Protein AF-A0A353JAI5-F1 (afdb_monomer_lite)

Radius of gyration: 24.05 Å; chains: 1; bounding box: 55×52×63 Å

Secondary structure (DSSP, 8-state):
-PPP-HHHHHHHHHHTBS-TTS-HHHHHHHHHHHHHHHTT---TT-PPSS--HHHHHHHHTTSSPPPHHHHHHHHHS-HHHHHHHHHHTTHHHHHB-GGGHHHHHHHHHHHHHT-TTS-HHHHHHHHH----HHHHHHHHHHHHHHS--S-PPPEEEEEEETTEEEEEEEE-HHHHHH---TTPPPEEEEEEEETT----BPPTT-SS--B-TTSHHHHHHHHHHTTT--HHHHHHH-EES--SSSTT-EEEEEETTEEEEEEEEEEE-TTS-EE--HHHHHHHHHHHHHHHHHH-TTPEEEEE--S-TTSTT---HHHHHHHHHHHHHHTGGG--SEEEEEEEGGGHHHHHHHHTT-

Foldseek 3Di:
DDAQAPLVLLLLLLVQWPHVPDDSLVLVLLLLQLLCVLLVQADPVRDRPRSDSVVSVCLNVLVFFPDPSSLCSLQVDDLCSSLVSCVVSCSCVHIHDPVCLVVSLVVLLCNQLVHPPDDPVVNVCLVPDDDDSSSSSSVSVSVNSVDGSHLDKDWAWPDDDVQFTEIAIAADLLCVQPDDDPPDAQAEEEQEDALVRFLDEDDDPDPDHDHHCPGSSNVNSVSCVVVVQDSVNQVVQWDWPDSPSAFLTWTWHDDDSYIYTHGHQFHQDPNRATEHELVSNLVNLVSVLQCCLVPVQQHEYEYEQGCDDRHPNPDDSLRSVCSNVVSCVVPVVSGDHYYYYYYHNVCCVVCVVVVVVD

pLDDT: mean 86.55, std 11.96, range [48.56, 97.94]

Structure (mmCIF, N/CA/C/O backbone):
data_AF-A0A353JAI5-F1
#
_entry.id   AF-A0A353JAI5-F1
#
loop_
_atom_site.group_PDB
_atom_site.id
_atom_site.type_symbol
_atom_site.label_atom_id
_atom_site.label_alt_id
_atom_site.label_comp_id
_atom_site.label_asym_id
_atom_site.label_entity_id
_atom_site.label_seq_id
_atom_site.pdbx_PDB_ins_code
_atom_site.Cartn_x
_atom_site.Cartn_y
_atom_site.Cartn_z
_atom_site.occupancy
_atom_site.B_iso_or_equiv
_atom_site.auth_seq_id
_atom_site.auth_comp_id
_atom_site.auth_asym_id
_atom_site.auth_atom_id
_atom_site.pdbx_PDB_model_num
ATOM 1 N N . MET A 1 1 ? 6.140 6.642 14.034 1.00 49.34 1 MET A N 1
ATOM 2 C CA . MET A 1 1 ? 5.162 6.221 15.068 1.00 49.34 1 MET A CA 1
ATOM 3 C C . MET A 1 1 ? 4.018 5.491 14.381 1.00 49.34 1 MET A C 1
ATOM 5 O O . MET A 1 1 ? 3.536 5.950 13.352 1.00 49.34 1 MET A O 1
ATOM 9 N N . SER A 1 2 ? 3.568 4.359 14.923 1.00 68.75 2 SER A N 1
ATOM 10 C CA . SER A 1 2 ? 2.467 3.585 14.339 1.00 68.75 2 SER A CA 1
ATOM 11 C C . SER A 1 2 ? 1.120 4.304 14.489 1.00 68.75 2 SER A C 1
ATOM 13 O O . SER A 1 2 ? 0.681 4.546 15.604 1.00 68.75 2 SER A O 1
ATOM 15 N N . LYS A 1 3 ? 0.448 4.581 13.365 1.00 87.31 3 LYS A N 1
ATOM 16 C CA . LYS A 1 3 ? -0.884 5.211 13.292 1.00 87.31 3 LYS A CA 1
ATOM 17 C C . LYS A 1 3 ? -1.984 4.362 13.951 1.00 87.31 3 LYS A C 1
ATOM 19 O O . LYS A 1 3 ? -2.023 3.139 13.750 1.00 87.31 3 LYS A O 1
ATOM 24 N N . PHE A 1 4 ? -2.914 4.989 14.662 1.00 94.62 4 PHE A N 1
ATOM 25 C CA . PHE A 1 4 ? -4.121 4.363 15.184 1.00 94.62 4 PHE A CA 1
ATOM 26 C C . PHE A 1 4 ? -5.034 3.929 14.031 1.00 94.62 4 PHE A C 1
ATOM 28 O O . PHE A 1 4 ? -5.441 4.723 13.186 1.00 94.62 4 PHE A O 1
ATOM 35 N N . CYS A 1 5 ? -5.312 2.627 13.949 1.00 94.69 5 CYS A N 1
ATOM 36 C CA . CYS A 1 5 ? -6.251 2.052 12.987 1.00 94.69 5 CYS A CA 1
ATOM 37 C C . CYS A 1 5 ? -6.651 0.632 13.371 1.00 94.69 5 CYS A C 1
ATOM 39 O O . CYS A 1 5 ? -5.950 -0.029 14.139 1.00 94.69 5 CYS A O 1
ATOM 41 N N . PHE A 1 6 ? -7.726 0.130 12.761 1.00 96.94 6 PHE A N 1
ATOM 42 C CA . PHE A 1 6 ? -8.271 -1.204 13.011 1.00 96.94 6 PHE A CA 1
ATOM 43 C C . PHE A 1 6 ? -7.219 -2.313 12.871 1.00 96.94 6 PHE A C 1
ATOM 45 O O . PHE A 1 6 ? -7.131 -3.206 13.707 1.00 96.94 6 PHE A O 1
ATOM 52 N N . ALA A 1 7 ? -6.347 -2.234 11.860 1.00 95.50 7 ALA A N 1
ATOM 53 C CA . ALA A 1 7 ? -5.285 -3.221 11.673 1.00 95.50 7 ALA A CA 1
ATOM 54 C C . ALA A 1 7 ? -4.305 -3.268 12.859 1.00 95.50 7 ALA A C 1
ATOM 56 O O . ALA A 1 7 ? -3.894 -4.349 13.282 1.00 95.50 7 ALA A O 1
ATOM 57 N N . ASN A 1 8 ? -3.924 -2.108 13.398 1.00 96.00 8 ASN A N 1
ATOM 58 C CA . ASN A 1 8 ? -3.011 -2.027 14.536 1.00 96.00 8 ASN A CA 1
ATOM 59 C C . ASN A 1 8 ? -3.724 -2.362 15.854 1.00 96.00 8 ASN A C 1
ATOM 61 O O . ASN A 1 8 ? -3.141 -3.065 16.675 1.00 96.00 8 ASN A O 1
ATOM 65 N N . TYR A 1 9 ? -5.000 -1.991 15.998 1.00 97.75 9 TYR A N 1
ATOM 66 C CA . TYR A 1 9 ? -5.871 -2.447 17.085 1.00 97.75 9 TYR A CA 1
ATOM 67 C C . TYR A 1 9 ? -5.888 -3.985 17.178 1.00 97.75 9 TYR A C 1
ATOM 69 O O . TYR A 1 9 ? -5.579 -4.546 18.228 1.00 97.75 9 TYR A O 1
ATOM 77 N N . ILE A 1 10 ? -6.122 -4.687 16.062 1.00 97.31 10 ILE A N 1
ATOM 78 C CA . ILE A 1 10 ? -6.140 -6.162 16.019 1.00 97.31 10 ILE A CA 1
ATOM 79 C C . ILE A 1 10 ? -4.776 -6.770 16.369 1.00 97.31 10 ILE A C 1
ATOM 81 O O . ILE A 1 10 ? -4.710 -7.755 17.106 1.00 97.31 10 ILE A O 1
ATOM 85 N N . LYS A 1 11 ? -3.673 -6.194 15.872 1.00 96.38 11 LYS A N 1
ATOM 86 C CA . LYS A 1 11 ? -2.319 -6.674 16.201 1.00 96.38 11 LYS A CA 1
ATOM 87 C C . LYS A 1 11 ? -2.025 -6.558 17.696 1.00 96.38 11 LYS A C 1
ATOM 89 O O . LYS A 1 11 ? -1.448 -7.481 18.265 1.00 96.38 11 LYS A O 1
ATOM 94 N N . ILE A 1 12 ? -2.442 -5.464 18.333 1.00 97.00 12 ILE A N 1
ATOM 95 C CA . ILE A 1 12 ? -2.276 -5.278 19.777 1.00 97.00 12 ILE A CA 1
ATOM 96 C C . ILE A 1 12 ? -3.138 -6.289 20.549 1.00 97.00 12 ILE A C 1
ATOM 98 O O . ILE A 1 12 ? -2.611 -6.969 21.428 1.00 97.00 12 ILE A O 1
ATOM 102 N N . ILE A 1 13 ? -4.409 -6.483 20.166 1.00 97.19 13 ILE A N 1
ATOM 103 C CA . ILE A 1 13 ? -5.279 -7.525 20.751 1.00 97.19 13 ILE A CA 1
ATOM 104 C C . ILE A 1 13 ? -4.603 -8.901 20.686 1.00 97.19 13 ILE A C 1
ATOM 106 O O . ILE A 1 13 ? -4.542 -9.608 21.689 1.00 97.19 13 ILE A O 1
ATOM 110 N N . LYS A 1 14 ? -4.034 -9.271 19.533 1.00 96.56 14 LYS A N 1
ATOM 111 C CA . LYS A 1 14 ? -3.313 -10.539 19.356 1.00 96.56 14 LYS A CA 1
ATOM 112 C C . LYS A 1 14 ? -2.071 -10.651 20.245 1.00 96.56 14 LYS A C 1
ATOM 114 O O . LYS A 1 14 ? -1.819 -11.721 20.799 1.00 96.56 14 LYS A O 1
ATOM 119 N N . ASN A 1 15 ? -1.297 -9.575 20.390 1.00 95.75 15 ASN A N 1
ATOM 120 C CA . ASN A 1 15 ? -0.052 -9.570 21.167 1.00 95.75 15 ASN A CA 1
ATOM 121 C C . ASN A 1 15 ? -0.278 -9.788 22.672 1.00 95.75 15 ASN A C 1
ATOM 123 O O . ASN A 1 15 ? 0.565 -10.415 23.322 1.00 95.75 15 ASN A O 1
ATOM 127 N N . HIS A 1 16 ? -1.420 -9.333 23.192 1.00 96.00 16 HIS A N 1
ATOM 128 C CA . HIS A 1 16 ? -1.880 -9.550 24.573 1.00 96.00 16 HIS A CA 1
ATOM 129 C C . HIS A 1 16 ? -2.932 -10.667 24.684 1.00 96.00 16 HIS A C 1
ATOM 131 O O . HIS A 1 16 ? -3.576 -10.851 25.721 1.00 96.00 16 HIS A O 1
ATOM 137 N N . GLY A 1 17 ? -3.137 -11.415 23.601 1.00 93.50 17 GLY A N 1
ATOM 138 C CA . GLY A 1 17 ? -4.147 -12.453 23.536 1.00 93.50 17 GLY A CA 1
ATOM 139 C C . GLY A 1 17 ? -3.694 -13.774 24.151 1.00 93.50 17 GLY A C 1
ATOM 140 O O . GLY A 1 17 ? -2.502 -14.031 24.328 1.00 93.50 17 GLY A O 1
ATOM 141 N N . ARG A 1 18 ? -4.656 -14.660 24.431 1.00 94.38 18 ARG A N 1
ATOM 142 C CA . ARG A 1 18 ? -4.387 -16.012 24.969 1.00 94.38 18 ARG A CA 1
ATOM 143 C C . ARG A 1 18 ? -3.496 -16.846 24.052 1.00 94.38 18 ARG A C 1
ATOM 145 O O . ARG A 1 18 ? -2.647 -17.596 24.521 1.00 94.38 18 ARG A O 1
ATOM 152 N N . ASN A 1 19 ? -3.698 -16.715 22.742 1.00 93.38 19 ASN A N 1
ATOM 153 C CA . ASN A 1 19 ? -2.935 -17.421 21.724 1.00 93.38 19 ASN A CA 1
ATOM 154 C C . ASN A 1 19 ? -2.342 -16.428 20.719 1.00 93.38 19 ASN A C 1
ATOM 156 O O . ASN A 1 19 ? -2.979 -16.071 19.732 1.00 93.38 19 ASN A O 1
ATOM 160 N N . LYS A 1 20 ? -1.076 -16.051 20.919 1.00 92.50 20 LYS A N 1
ATOM 161 C CA . LYS A 1 20 ? -0.350 -15.136 20.020 1.00 92.50 20 LYS A CA 1
ATOM 162 C C . LYS A 1 20 ? -0.109 -15.711 18.615 1.00 92.50 20 LYS A C 1
ATOM 164 O O . LYS A 1 20 ? 0.284 -14.971 17.718 1.00 92.50 20 LYS A O 1
ATOM 169 N N . LYS A 1 21 ? -0.339 -17.013 18.392 1.00 93.50 21 LYS A N 1
ATOM 170 C CA . LYS A 1 21 ? -0.197 -17.674 17.080 1.00 93.50 21 LYS A CA 1
ATOM 171 C C . LYS A 1 21 ? -1.491 -17.688 16.262 1.00 93.50 21 LYS A C 1
ATOM 173 O O . LYS A 1 21 ? -1.453 -18.090 15.103 1.00 93.50 21 LYS A O 1
ATOM 178 N N . ILE A 1 22 ? -2.620 -17.248 16.821 1.00 93.56 22 ILE A N 1
ATOM 179 C CA . ILE A 1 22 ? -3.892 -17.231 16.093 1.00 93.56 22 ILE A CA 1
ATOM 180 C C . ILE A 1 22 ? -3.818 -16.324 14.855 1.00 93.56 22 ILE A C 1
ATOM 182 O O . ILE A 1 22 ? -3.136 -15.293 14.854 1.00 93.56 22 ILE A O 1
ATOM 186 N N . ALA A 1 23 ? -4.497 -16.711 13.776 1.00 93.38 23 ALA A N 1
ATOM 187 C CA . ALA A 1 23 ? -4.565 -15.903 12.562 1.00 93.38 23 ALA A CA 1
ATOM 188 C C . ALA A 1 23 ? -5.289 -14.575 12.842 1.00 93.38 23 ALA A C 1
ATOM 190 O O . ALA A 1 23 ? -6.302 -14.559 13.543 1.00 93.38 23 ALA A O 1
ATOM 191 N N . ASN A 1 24 ? -4.790 -13.468 12.278 1.00 93.62 24 ASN A N 1
ATOM 192 C CA . ASN A 1 24 ? -5.445 -12.160 12.430 1.00 93.62 24 ASN A CA 1
ATOM 193 C C . ASN A 1 24 ? -6.846 -12.193 11.817 1.00 93.62 24 ASN A C 1
ATOM 195 O O . ASN A 1 24 ? -7.776 -11.600 12.349 1.00 93.62 24 ASN A O 1
ATOM 199 N N . GLU A 1 25 ? -6.985 -12.932 10.719 1.00 92.62 25 GLU A N 1
ATOM 200 C CA . GLU A 1 25 ? -8.220 -13.119 9.979 1.00 92.62 25 GLU A CA 1
ATOM 201 C C . GLU A 1 25 ? -9.315 -13.724 10.854 1.00 92.62 25 GLU A C 1
ATOM 203 O O . GLU A 1 25 ? -10.457 -13.286 10.779 1.00 92.62 25 GLU A O 1
ATOM 208 N N . LYS A 1 26 ? -8.948 -14.665 11.734 1.00 92.75 26 LYS A N 1
ATOM 209 C CA . LYS A 1 26 ? -9.890 -15.273 12.671 1.00 92.75 26 LYS A CA 1
ATOM 210 C C . LYS A 1 26 ? -10.333 -14.292 13.760 1.00 92.75 26 LYS A C 1
ATOM 212 O O . LYS A 1 26 ? -11.520 -14.216 14.042 1.00 92.75 26 LYS A O 1
ATOM 217 N N . ILE A 1 27 ? -9.407 -13.516 14.335 1.00 95.25 27 ILE A N 1
ATOM 218 C CA . ILE A 1 27 ? -9.764 -12.479 15.324 1.00 95.25 27 ILE A CA 1
ATOM 219 C C . ILE A 1 27 ? -10.721 -11.458 14.695 1.00 95.25 27 ILE A C 1
ATOM 221 O O . ILE A 1 27 ? -11.710 -11.086 15.314 1.00 95.25 27 ILE A O 1
ATOM 225 N N . ILE A 1 28 ? -10.423 -11.004 13.473 1.00 95.38 28 ILE A N 1
ATOM 226 C CA . ILE A 1 28 ? -11.242 -10.023 12.747 1.00 95.38 28 ILE A CA 1
ATOM 227 C C . ILE A 1 28 ? -12.636 -10.581 12.460 1.00 95.38 28 ILE A C 1
ATOM 229 O O . ILE A 1 28 ? -13.612 -9.888 12.730 1.00 95.38 28 ILE A O 1
ATOM 233 N N . GLY A 1 29 ? -12.717 -11.803 11.924 1.00 92.25 29 GLY A N 1
ATOM 234 C CA . GLY A 1 29 ? -13.986 -12.447 11.589 1.00 92.25 29 GLY A CA 1
ATOM 235 C C . GLY A 1 29 ? -14.894 -12.572 12.808 1.00 92.25 29 GLY A C 1
ATOM 236 O O . GLY A 1 29 ? -16.003 -12.043 12.786 1.00 92.25 29 GLY A O 1
ATOM 237 N N . ASP A 1 30 ? -14.392 -13.173 13.890 1.00 92.69 30 ASP A N 1
ATOM 238 C CA . ASP A 1 30 ? -15.159 -13.354 15.127 1.00 92.69 30 ASP A CA 1
ATOM 239 C C . ASP A 1 30 ? -15.549 -11.985 15.732 1.00 92.69 30 ASP A C 1
ATOM 241 O O . ASP A 1 30 ? -16.720 -11.756 16.010 1.00 92.69 30 ASP A O 1
ATOM 245 N N . LEU A 1 31 ? -14.623 -11.012 15.819 1.00 95.06 31 LEU A N 1
ATOM 246 C CA . LEU A 1 31 ? -14.925 -9.671 16.353 1.00 95.06 31 LEU A CA 1
ATOM 247 C C . LEU A 1 31 ? -16.060 -8.978 15.591 1.00 95.06 31 LEU A C 1
ATOM 249 O O . LEU A 1 31 ? -16.962 -8.393 16.190 1.00 95.06 31 LEU A O 1
ATOM 253 N N . MET A 1 32 ? -15.979 -8.979 14.260 1.00 93.00 32 MET A N 1
ATOM 254 C CA . MET A 1 32 ? -16.971 -8.307 13.428 1.00 93.00 32 MET A CA 1
ATOM 255 C C . MET A 1 32 ? -18.328 -9.008 13.507 1.00 93.00 32 MET A C 1
ATOM 257 O O . MET A 1 32 ? -19.352 -8.328 13.577 1.00 93.00 32 MET A O 1
ATOM 261 N N . THR A 1 33 ? -18.321 -10.343 13.531 1.00 89.50 33 THR A N 1
ATOM 262 C CA . THR A 1 33 ? -19.518 -11.179 13.684 1.00 89.50 33 THR A CA 1
ATOM 263 C C . THR A 1 33 ? -20.228 -10.860 14.999 1.00 89.50 33 THR A C 1
ATOM 265 O O . THR A 1 33 ? -21.396 -10.474 14.985 1.00 89.50 33 THR A O 1
ATOM 268 N N . ASP A 1 34 ? -19.499 -10.916 16.115 1.00 91.88 34 ASP A N 1
ATOM 269 C CA . ASP A 1 34 ? -20.037 -10.721 17.463 1.00 91.88 34 ASP A CA 1
ATOM 270 C C . ASP A 1 34 ? -20.646 -9.322 17.636 1.00 91.88 34 ASP A C 1
ATOM 272 O O . ASP A 1 34 ? -21.747 -9.168 18.168 1.00 91.88 34 ASP A O 1
ATOM 276 N N . VAL A 1 35 ? -19.975 -8.284 17.124 1.00 92.62 35 VAL A N 1
ATOM 277 C CA . VAL A 1 35 ? -20.497 -6.907 17.148 1.00 92.62 35 VAL A CA 1
ATOM 278 C C . VAL A 1 35 ? -21.753 -6.768 16.286 1.00 92.62 35 VAL A C 1
ATOM 280 O O . VAL A 1 35 ? -22.724 -6.141 16.718 1.00 92.62 35 VAL A O 1
ATOM 283 N N . CYS A 1 36 ? -21.764 -7.334 15.076 1.00 88.88 36 CYS A N 1
ATOM 284 C CA . CYS A 1 36 ? -22.930 -7.264 14.195 1.00 88.88 36 CYS A CA 1
ATOM 285 C C . CYS A 1 36 ? -24.138 -8.002 14.780 1.00 88.88 36 CYS A C 1
ATOM 287 O O . CYS A 1 36 ? -25.243 -7.457 14.730 1.00 88.88 36 CYS A O 1
ATOM 289 N N . TYR A 1 37 ? -23.938 -9.182 15.374 1.00 86.81 37 TYR A N 1
AT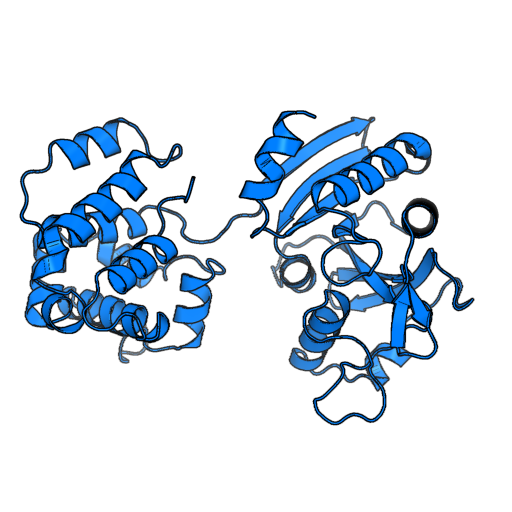OM 290 C CA . TYR A 1 37 ? -24.999 -9.930 16.048 1.00 86.81 37 TYR A CA 1
ATOM 291 C C . TYR A 1 37 ? -25.536 -9.191 17.267 1.00 86.81 37 TYR A C 1
ATOM 293 O O . TYR A 1 37 ? -26.748 -8.997 17.377 1.00 86.81 37 TYR A O 1
ATOM 301 N N . ALA A 1 38 ? -24.654 -8.680 18.126 1.00 87.44 38 ALA A N 1
ATOM 302 C CA . ALA A 1 38 ? -25.052 -7.888 19.286 1.00 87.44 38 ALA A CA 1
ATOM 303 C C . ALA A 1 38 ? -25.892 -6.661 18.914 1.00 87.44 38 ALA A C 1
ATOM 305 O O . ALA A 1 38 ? -26.852 -6.310 19.598 1.00 87.44 38 ALA A O 1
ATOM 306 N N . CYS A 1 39 ? -25.555 -6.023 17.796 1.00 86.44 39 CYS A N 1
ATOM 307 C CA . CYS A 1 39 ? -26.234 -4.825 17.325 1.00 86.44 39 CYS A CA 1
ATOM 308 C C . CYS A 1 39 ? -27.361 -5.117 16.323 1.00 86.44 39 CYS A C 1
ATOM 310 O O . CYS A 1 39 ? -27.855 -4.184 15.689 1.00 86.44 39 CYS A O 1
ATOM 312 N N . LYS A 1 40 ? -27.744 -6.391 16.133 1.00 84.00 40 LYS A N 1
ATOM 313 C CA . LYS A 1 40 ? -28.786 -6.837 15.185 1.00 84.00 40 LYS A CA 1
ATOM 314 C C . LYS A 1 40 ? -28.628 -6.239 13.785 1.00 84.00 40 LYS A C 1
ATOM 316 O O . LYS A 1 40 ? -29.602 -5.921 13.104 1.00 84.00 40 LYS A O 1
ATOM 321 N N . THR A 1 41 ? -27.387 -6.041 13.361 1.00 76.44 41 THR A N 1
ATOM 322 C CA . THR A 1 41 ? -27.105 -5.580 12.006 1.00 76.44 41 THR A CA 1
ATOM 323 C C . THR A 1 41 ? -27.351 -6.766 11.079 1.00 76.44 41 THR A C 1
ATOM 325 O O . THR A 1 41 ? -26.893 -7.864 11.383 1.00 76.44 41 THR A O 1
ATOM 328 N N . VAL A 1 42 ? -28.071 -6.565 9.967 1.00 63.75 42 VAL A N 1
ATOM 329 C CA . VAL A 1 42 ? -28.364 -7.590 8.934 1.00 63.75 42 VAL A CA 1
ATOM 330 C C . VAL A 1 42 ? -27.660 -7.218 7.634 1.00 63.75 42 VAL A C 1
ATOM 332 O O . VAL A 1 42 ? -27.639 -6.039 7.276 1.00 63.75 42 VAL A O 1
ATOM 335 N N . ASN A 1 43 ? -26.987 -8.168 6.974 1.00 58.38 43 ASN A N 1
ATOM 336 C CA . ASN A 1 43 ? -26.374 -7.903 5.671 1.00 58.38 43 ASN A CA 1
ATOM 337 C C . ASN A 1 43 ? -27.490 -7.949 4.625 1.00 58.38 43 ASN A C 1
ATOM 339 O O . ASN A 1 43 ? -28.602 -8.386 4.918 1.00 58.38 43 ASN A O 1
ATOM 343 N N . LYS A 1 44 ? -27.228 -7.483 3.402 1.00 54.12 44 LYS A N 1
ATOM 344 C CA . LYS A 1 44 ? -28.261 -7.462 2.352 1.00 54.12 44 LYS A CA 1
ATOM 345 C C . LYS A 1 44 ? -28.838 -8.852 2.012 1.00 54.12 44 LYS A C 1
ATOM 347 O O . LYS A 1 44 ? -29.872 -8.894 1.358 1.00 54.12 44 LYS A O 1
ATOM 352 N N . SER A 1 45 ? -28.191 -9.937 2.440 1.00 55.53 45 SER A N 1
ATOM 353 C CA . SER A 1 45 ? -28.513 -11.328 2.100 1.00 55.53 45 SER A CA 1
ATOM 354 C C . SER A 1 45 ? -29.026 -12.171 3.283 1.00 55.53 45 SER A C 1
ATOM 356 O O . SER A 1 45 ? -29.517 -13.267 3.058 1.00 55.53 45 SER A O 1
ATOM 358 N N . GLY A 1 46 ? -28.942 -11.687 4.528 1.00 54.97 46 GLY A N 1
ATOM 359 C CA . GLY A 1 46 ? -29.287 -12.449 5.737 1.00 54.97 46 GLY A CA 1
ATOM 360 C C . GLY A 1 46 ? -28.228 -13.450 6.233 1.00 54.97 46 GLY A C 1
ATOM 361 O O . GLY A 1 46 ? -28.493 -14.142 7.211 1.00 54.97 46 GLY A O 1
ATOM 362 N N . ASP A 1 47 ? -27.047 -13.521 5.607 1.00 54.88 47 ASP A N 1
ATOM 363 C CA . ASP A 1 47 ? -25.987 -14.492 5.947 1.00 54.88 47 ASP A CA 1
ATOM 364 C C . ASP A 1 47 ? -25.143 -14.088 7.178 1.00 54.88 47 ASP A C 1
ATOM 366 O O . ASP A 1 47 ? -25.130 -12.917 7.573 1.00 54.88 47 ASP A O 1
ATOM 370 N N . GLU A 1 48 ? -24.363 -15.034 7.730 1.00 55.25 48 GLU A N 1
ATOM 371 C CA . GLU A 1 48 ? -23.362 -14.765 8.778 1.00 55.25 48 GLU A CA 1
ATOM 372 C C . GLU A 1 48 ? -22.421 -13.618 8.368 1.00 55.25 48 GLU A C 1
ATOM 374 O O . GLU A 1 48 ? -21.878 -13.563 7.258 1.00 55.25 48 GLU A O 1
ATOM 379 N N . TYR A 1 49 ? -22.231 -12.655 9.267 1.00 62.12 49 TYR A N 1
ATOM 380 C CA . TYR A 1 49 ? -21.523 -11.424 8.945 1.00 62.12 49 TYR A CA 1
ATOM 381 C C . TYR A 1 49 ? -19.996 -11.594 8.946 1.00 62.12 49 TYR A C 1
ATOM 383 O O . TYR A 1 49 ? -19.397 -11.906 9.958 1.00 62.12 49 TYR A O 1
ATOM 391 N N . TYR A 1 50 ? -19.342 -11.265 7.826 1.00 62.62 50 TYR A N 1
ATOM 392 C CA . TYR A 1 50 ? -17.897 -10.973 7.731 1.00 62.62 50 TYR A CA 1
ATOM 393 C C . TYR A 1 50 ? -16.887 -12.093 8.060 1.00 62.62 50 TYR A C 1
ATOM 395 O O . TYR A 1 50 ? -15.750 -11.792 8.420 1.00 62.62 50 TYR A O 1
ATOM 403 N N . ASN A 1 51 ? -17.195 -13.364 7.793 1.00 63.28 51 ASN A N 1
ATOM 404 C CA . ASN A 1 51 ? -16.204 -14.451 7.893 1.00 63.28 51 ASN A CA 1
ATOM 405 C C . ASN A 1 51 ? -15.413 -14.719 6.587 1.00 63.28 51 ASN A C 1
ATOM 407 O O . ASN A 1 51 ? -14.949 -15.830 6.330 1.00 63.28 51 ASN A O 1
ATOM 411 N N . SER A 1 52 ? -15.250 -13.716 5.711 1.00 77.06 52 SER A N 1
ATOM 412 C CA . SER A 1 52 ? -14.413 -13.908 4.517 1.00 77.06 52 SER A CA 1
ATOM 413 C C . SER A 1 52 ? -12.943 -13.642 4.848 1.00 77.06 52 SER A C 1
ATOM 415 O O . SER A 1 52 ? -12.537 -12.520 5.169 1.00 77.06 52 SER A O 1
ATOM 417 N N . LYS A 1 53 ? -12.117 -14.688 4.731 1.00 83.75 53 LYS A N 1
ATOM 418 C CA . LYS A 1 53 ? -10.655 -14.603 4.885 1.00 83.75 53 LYS A CA 1
ATOM 419 C C . LYS A 1 53 ? -10.048 -13.508 3.996 1.00 83.75 53 LYS A C 1
ATOM 421 O O . LYS A 1 53 ? -9.091 -12.849 4.395 1.00 83.75 53 LYS A O 1
ATOM 426 N N . GLU A 1 54 ? -10.627 -13.284 2.814 1.00 85.25 54 GLU A N 1
ATOM 427 C CA . GLU A 1 54 ? -10.211 -12.235 1.882 1.00 85.25 54 GLU A CA 1
ATOM 428 C C . GLU A 1 54 ? -10.401 -10.826 2.463 1.00 85.25 54 GLU A C 1
ATOM 430 O O . GLU A 1 54 ? -9.441 -10.054 2.503 1.00 85.25 54 GLU A O 1
ATOM 435 N N . LEU A 1 55 ? -11.601 -10.487 2.954 1.00 87.75 55 LEU A N 1
ATOM 436 C CA . LEU A 1 55 ? -11.859 -9.175 3.554 1.00 87.75 55 LEU A CA 1
ATOM 437 C C . LEU A 1 55 ? -10.944 -8.941 4.753 1.00 87.75 55 LEU A C 1
ATOM 439 O O . LEU A 1 55 ? -10.301 -7.898 4.844 1.00 87.75 55 LEU A O 1
ATOM 443 N N . ALA A 1 56 ? -10.834 -9.925 5.646 1.00 91.06 56 ALA A N 1
ATOM 444 C CA . ALA A 1 56 ? -9.989 -9.798 6.823 1.00 91.06 56 ALA A CA 1
ATOM 445 C C . ALA A 1 56 ? -8.512 -9.569 6.444 1.00 91.06 56 ALA A C 1
ATOM 447 O O . ALA A 1 56 ? -7.842 -8.718 7.035 1.00 91.06 56 ALA A O 1
ATOM 448 N N . SER A 1 57 ? -8.033 -10.239 5.388 1.00 88.38 57 SER A N 1
ATOM 449 C CA . SER A 1 57 ? -6.703 -10.007 4.816 1.00 88.38 57 SER A CA 1
ATOM 450 C C . SER A 1 57 ? -6.548 -8.592 4.242 1.00 88.38 57 SER A C 1
ATOM 452 O O . SER A 1 57 ? -5.515 -7.943 4.436 1.00 88.38 57 SER A O 1
ATOM 454 N N . LYS A 1 58 ? -7.571 -8.056 3.567 1.00 88.69 58 LYS A N 1
ATOM 455 C CA . LYS A 1 58 ? -7.551 -6.677 3.056 1.00 88.69 58 LYS A CA 1
ATOM 456 C C . LYS A 1 58 ? -7.553 -5.644 4.182 1.00 88.69 58 LYS A C 1
ATOM 458 O O . LYS A 1 58 ? -6.795 -4.678 4.092 1.00 88.69 58 LYS A O 1
ATOM 463 N N . LEU A 1 59 ? -8.323 -5.865 5.249 1.00 93.19 59 LEU A N 1
ATOM 464 C CA . LEU A 1 59 ? -8.386 -4.986 6.420 1.00 93.19 59 LEU A CA 1
ATOM 465 C C . LEU A 1 59 ? -7.060 -4.970 7.191 1.00 93.19 59 LEU A C 1
ATOM 467 O O . LEU A 1 59 ? -6.508 -3.897 7.436 1.00 93.19 59 LEU A O 1
ATOM 471 N N . ILE A 1 60 ? -6.485 -6.137 7.509 1.00 93.12 60 ILE A N 1
ATOM 472 C CA . ILE A 1 60 ? -5.215 -6.210 8.255 1.00 93.12 60 ILE A CA 1
ATOM 473 C C . ILE A 1 60 ? -4.038 -5.617 7.463 1.00 93.12 60 ILE A C 1
ATOM 475 O O . ILE A 1 60 ? -3.108 -5.054 8.046 1.00 93.12 60 ILE A O 1
ATOM 479 N N . ASN A 1 61 ? -4.091 -5.696 6.128 1.00 87.06 61 ASN A N 1
ATOM 480 C CA . ASN A 1 61 ? -3.120 -5.077 5.225 1.00 87.06 61 ASN A CA 1
ATOM 481 C C . ASN A 1 61 ? -3.470 -3.630 4.842 1.00 87.06 61 ASN A C 1
ATOM 483 O O . ASN A 1 61 ? -2.752 -3.043 4.031 1.00 87.06 61 ASN A O 1
ATOM 487 N N . ARG A 1 62 ? -4.544 -3.058 5.405 1.00 88.62 62 ARG A N 1
ATOM 488 C CA . ARG A 1 62 ? -5.017 -1.686 5.153 1.00 88.62 62 ARG A CA 1
ATOM 489 C C . ARG A 1 62 ? -5.272 -1.380 3.667 1.00 88.62 62 ARG A C 1
ATOM 491 O O . ARG A 1 62 ? -5.117 -0.242 3.227 1.00 88.62 62 ARG A O 1
ATOM 498 N N . LYS A 1 63 ? -5.657 -2.395 2.883 1.00 83.44 63 LYS A N 1
ATOM 499 C CA . LYS A 1 63 ? -6.022 -2.274 1.457 1.00 83.44 63 LYS A CA 1
ATOM 500 C C . LYS A 1 63 ? -7.452 -1.757 1.261 1.00 83.44 63 LYS A C 1
ATOM 502 O O . LYS A 1 63 ? -7.745 -1.122 0.246 1.00 83.44 63 LYS A O 1
ATOM 507 N N . GLU A 1 64 ? -8.321 -1.997 2.237 1.00 87.44 64 GLU A N 1
ATOM 508 C CA . GLU A 1 64 ? -9.702 -1.515 2.283 1.00 87.44 64 GLU A CA 1
ATOM 509 C C . GLU A 1 64 ? -9.987 -0.842 3.632 1.00 87.44 64 GLU A C 1
ATOM 511 O O . GLU A 1 64 ? -9.278 -1.072 4.614 1.00 87.44 64 GLU A O 1
ATOM 516 N N . ASP A 1 65 ? -10.997 0.029 3.648 1.00 91.88 65 ASP A N 1
ATOM 517 C CA . ASP A 1 65 ? -11.559 0.560 4.891 1.00 91.88 65 ASP A CA 1
ATOM 518 C C . ASP A 1 65 ? -12.538 -0.468 5.481 1.00 91.88 65 ASP A C 1
ATOM 520 O O . ASP A 1 65 ? -12.926 -1.425 4.806 1.00 91.88 65 ASP A O 1
ATOM 524 N N . LEU A 1 66 ? -12.958 -0.264 6.729 1.00 92.62 66 LEU A N 1
ATOM 525 C CA . LEU A 1 66 ? -14.010 -1.067 7.338 1.00 92.62 66 LEU A CA 1
ATOM 526 C C . LEU A 1 66 ? -15.282 -1.039 6.468 1.00 92.62 66 LEU A C 1
ATOM 528 O O . LEU A 1 66 ? -15.653 0.027 5.961 1.00 92.62 66 LEU A O 1
ATOM 532 N N . PRO A 1 67 ? -15.980 -2.179 6.303 1.00 91.19 67 PRO A N 1
ATOM 533 C CA . PRO A 1 67 ? -17.228 -2.224 5.554 1.00 91.19 67 PRO A CA 1
ATOM 534 C C . PRO A 1 67 ? -18.237 -1.207 6.074 1.00 91.19 67 PRO A C 1
ATOM 536 O O . PRO A 1 67 ? -18.406 -1.055 7.284 1.00 91.19 67 PRO A O 1
ATOM 539 N N . LYS A 1 68 ? -18.952 -0.548 5.157 1.00 87.75 68 LYS A N 1
ATOM 540 C CA . LYS A 1 68 ? -19.893 0.528 5.500 1.00 87.75 68 LYS A CA 1
ATOM 541 C C . LYS A 1 68 ? -20.892 0.113 6.585 1.00 87.75 68 LYS A C 1
ATOM 543 O O . LYS A 1 68 ? -21.021 0.829 7.569 1.00 87.75 68 LYS A O 1
ATOM 548 N N . ALA A 1 69 ? -21.524 -1.054 6.440 1.00 86.44 69 ALA A N 1
ATOM 549 C CA . ALA A 1 69 ? -22.487 -1.542 7.426 1.00 86.44 69 ALA A CA 1
ATOM 550 C C . ALA A 1 69 ? -21.837 -1.766 8.801 1.00 86.44 69 ALA A C 1
ATOM 552 O O . ALA A 1 69 ? -22.423 -1.395 9.804 1.00 86.44 69 ALA A O 1
ATOM 553 N N . PHE A 1 70 ? -20.599 -2.272 8.857 1.00 91.44 70 PHE A N 1
ATOM 554 C CA . PHE A 1 70 ? -19.879 -2.425 10.124 1.00 91.44 70 PHE A CA 1
ATOM 555 C C . PHE A 1 70 ? -19.534 -1.075 10.773 1.00 91.44 70 PHE A C 1
ATOM 557 O O . PHE A 1 70 ? -19.683 -0.915 11.982 1.00 91.44 70 PHE A O 1
ATOM 564 N N . LYS A 1 71 ? -19.116 -0.074 9.983 1.00 93.06 71 LYS A N 1
ATOM 565 C CA . LYS A 1 71 ? -18.891 1.287 10.502 1.00 93.06 71 LYS A CA 1
ATOM 566 C C . LYS A 1 71 ? -20.185 1.872 11.060 1.00 93.06 71 LYS A C 1
ATOM 568 O O . LYS A 1 71 ? -20.182 2.394 12.165 1.00 93.06 71 LYS A O 1
ATOM 573 N N . GLU A 1 72 ? -21.289 1.747 10.330 1.00 90.94 72 GLU A N 1
ATOM 574 C CA . GLU A 1 72 ? -22.607 2.192 10.795 1.00 90.94 72 GLU A CA 1
ATOM 575 C C . GLU A 1 72 ? -23.021 1.470 12.083 1.00 90.94 72 GLU A C 1
ATOM 577 O O . GLU A 1 72 ? -23.495 2.125 13.007 1.00 90.94 72 GLU A O 1
ATOM 582 N N . THR A 1 73 ? -22.759 0.164 12.206 1.00 91.94 73 THR A N 1
ATOM 583 C CA . THR A 1 73 ? -22.962 -0.583 13.454 1.0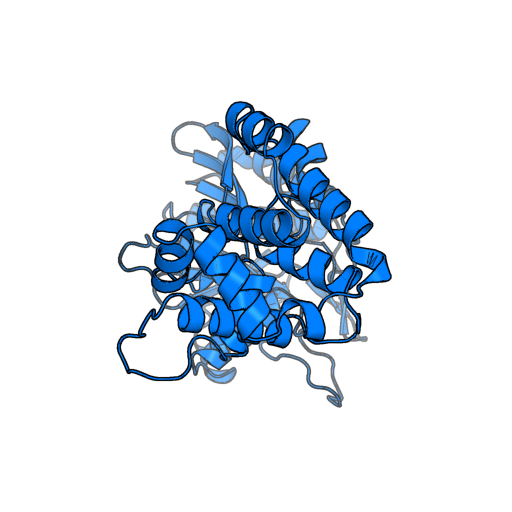0 91.94 73 THR A CA 1
ATOM 584 C C . THR A 1 73 ? -22.185 0.034 14.615 1.00 91.94 73 THR A C 1
ATOM 586 O O . THR A 1 73 ? -22.771 0.292 15.664 1.00 91.94 73 THR A O 1
ATOM 589 N N . LEU A 1 74 ? -20.890 0.308 14.434 1.00 95.25 74 LEU A N 1
ATOM 590 C CA . LEU A 1 74 ? -20.048 0.895 15.480 1.00 95.25 74 LEU A CA 1
ATOM 591 C C . LEU A 1 74 ? -20.469 2.322 15.855 1.00 95.25 74 LEU A C 1
ATOM 593 O O . LEU A 1 74 ? -20.347 2.705 17.013 1.00 95.25 74 LEU A O 1
ATOM 597 N N . LEU A 1 75 ? -20.936 3.115 14.889 1.00 94.00 75 LEU A N 1
ATOM 598 C CA . LEU A 1 75 ? -21.248 4.533 15.086 1.00 94.00 75 LEU A CA 1
ATOM 599 C C . LEU A 1 75 ? -22.665 4.777 15.617 1.00 94.00 75 LEU A C 1
ATOM 601 O O . LEU A 1 75 ? -22.879 5.749 16.337 1.00 94.00 75 LEU A O 1
ATOM 605 N N . ASN A 1 76 ? -23.620 3.907 15.283 1.00 93.94 76 ASN A N 1
ATOM 606 C CA . ASN A 1 76 ? -25.033 4.089 15.630 1.00 93.94 76 ASN A CA 1
ATOM 607 C C . ASN A 1 76 ? -25.450 3.357 16.914 1.00 93.94 76 ASN A C 1
ATOM 609 O O . ASN A 1 76 ? -26.600 3.472 17.332 1.00 93.94 76 ASN A O 1
ATOM 613 N N . ASN A 1 77 ? -24.545 2.602 17.542 1.00 94.69 77 ASN A N 1
ATOM 614 C CA . ASN A 1 77 ? -24.816 1.876 18.780 1.00 94.69 77 ASN A CA 1
ATOM 615 C C . ASN A 1 77 ? -24.057 2.474 19.963 1.00 94.69 77 ASN A C 1
ATOM 617 O O . ASN A 1 77 ? -22.987 3.063 19.824 1.00 94.69 77 ASN A O 1
ATOM 621 N N . SER A 1 78 ? -24.621 2.305 21.159 1.00 95.00 78 SER A N 1
ATOM 622 C CA . SER A 1 78 ? -23.970 2.764 22.382 1.00 95.00 78 SER A CA 1
ATOM 623 C C . SER A 1 78 ? -22.759 1.893 22.728 1.00 95.00 78 SER A C 1
ATOM 625 O O . SER A 1 78 ? -22.743 0.693 22.443 1.00 95.00 78 SER A O 1
ATOM 627 N N . LEU A 1 79 ? -21.789 2.475 23.441 1.00 95.12 79 LEU A N 1
ATOM 628 C CA . LEU A 1 79 ? -20.646 1.739 23.988 1.00 95.12 79 LEU A CA 1
ATOM 629 C C . LEU A 1 79 ? -21.086 0.510 24.796 1.00 95.12 79 LEU A C 1
ATOM 631 O O . LEU A 1 79 ? -20.516 -0.569 24.651 1.00 95.12 79 LEU A O 1
ATOM 635 N N . LYS A 1 80 ? -22.136 0.661 25.613 1.00 94.75 80 LYS A N 1
ATOM 636 C CA . LYS A 1 80 ? -22.687 -0.432 26.421 1.00 94.75 80 LYS A CA 1
ATOM 637 C C . LYS A 1 80 ? -23.230 -1.563 25.553 1.00 94.75 80 LYS A C 1
ATOM 639 O O . LYS A 1 80 ? -22.990 -2.719 25.872 1.00 94.75 80 LYS A O 1
ATOM 644 N N . THR A 1 81 ? -23.922 -1.243 24.460 1.00 94.50 81 THR A N 1
ATOM 645 C CA . THR A 1 81 ? -24.462 -2.243 23.526 1.00 94.50 81 THR A CA 1
ATOM 646 C C . THR A 1 81 ? -23.340 -3.082 22.920 1.00 94.50 81 THR A C 1
ATOM 648 O O . THR A 1 81 ? -23.390 -4.306 22.979 1.00 94.50 81 THR A O 1
ATOM 651 N N . ILE A 1 82 ? -22.300 -2.425 22.400 1.00 96.25 82 ILE A N 1
ATOM 652 C CA . ILE A 1 82 ? -21.156 -3.102 21.774 1.00 96.25 82 ILE A CA 1
ATOM 653 C C . ILE A 1 82 ? -20.397 -3.946 22.805 1.00 96.25 82 ILE A C 1
ATOM 655 O O . ILE A 1 82 ? -20.133 -5.122 22.566 1.00 96.25 82 ILE A O 1
ATOM 659 N N . ASN A 1 83 ? -20.101 -3.373 23.974 1.00 96.94 83 ASN A N 1
ATOM 660 C CA . ASN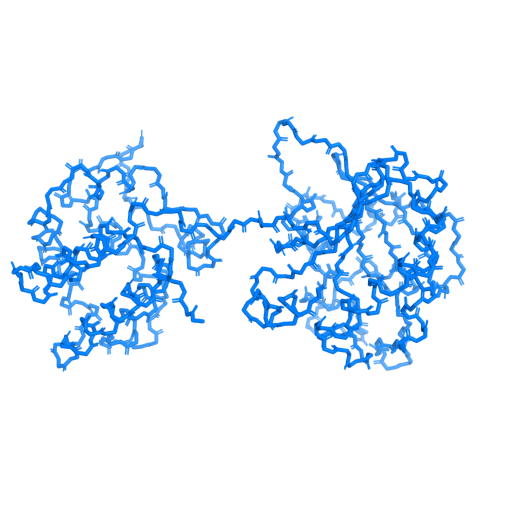 A 1 83 ? -19.373 -4.062 25.035 1.00 96.94 83 ASN A CA 1
ATOM 661 C C . ASN A 1 83 ? -20.130 -5.288 25.565 1.00 96.94 83 ASN A C 1
ATOM 663 O O . ASN A 1 83 ? -19.544 -6.359 25.703 1.00 96.94 83 ASN A O 1
ATOM 667 N N . ASN A 1 84 ? -21.431 -5.149 25.831 1.00 94.50 84 ASN A N 1
ATOM 668 C CA . ASN A 1 84 ? -22.256 -6.261 26.301 1.00 94.50 84 ASN A CA 1
ATOM 669 C C . ASN A 1 84 ? -22.342 -7.366 25.252 1.00 94.50 84 ASN A C 1
ATOM 671 O O . ASN A 1 84 ? -22.243 -8.532 25.610 1.00 94.50 84 ASN A O 1
ATOM 675 N N . GLY A 1 85 ? -22.425 -6.998 23.973 1.00 92.81 85 GLY A N 1
ATOM 676 C CA . GLY A 1 85 ? -22.326 -7.936 22.864 1.00 92.81 85 GLY A CA 1
ATOM 677 C C . GLY A 1 85 ? -21.054 -8.772 22.896 1.00 92.81 85 GLY A C 1
ATOM 678 O O . GLY A 1 85 ? -21.101 -9.996 22.911 1.00 92.81 85 GLY A O 1
ATOM 679 N N . LEU A 1 86 ? -19.900 -8.114 22.976 1.00 95.75 86 LEU A N 1
ATOM 680 C CA . LEU A 1 86 ? -18.604 -8.798 23.029 1.00 95.75 86 LEU A CA 1
ATOM 681 C C . LEU A 1 86 ? -18.434 -9.682 24.277 1.00 95.75 86 LEU A C 1
ATOM 683 O O . LEU A 1 86 ? -17.672 -10.651 24.247 1.00 95.75 86 LEU A O 1
ATOM 687 N N . ILE A 1 87 ? -19.133 -9.369 25.371 1.00 94.31 87 ILE A N 1
ATOM 688 C CA . ILE A 1 87 ? -19.210 -10.229 26.558 1.00 94.31 87 ILE A CA 1
ATOM 689 C C . ILE A 1 87 ? -20.127 -11.431 26.296 1.00 94.31 87 ILE A C 1
ATOM 691 O O . ILE A 1 87 ? -19.712 -12.564 26.539 1.00 94.31 87 ILE A O 1
ATOM 695 N N . GLU A 1 88 ? -21.341 -11.195 25.795 1.00 92.50 88 GLU A N 1
ATOM 696 C CA . GLU A 1 88 ? -22.368 -12.208 25.515 1.00 92.50 88 GLU A CA 1
ATOM 697 C C . GLU A 1 88 ? -21.858 -13.271 24.534 1.00 92.50 88 GLU A C 1
ATOM 699 O O . GLU A 1 88 ? -21.955 -14.469 24.803 1.00 92.50 88 GLU A O 1
ATOM 704 N N . TYR A 1 89 ? -21.199 -12.835 23.461 1.00 90.38 89 TYR A N 1
ATOM 705 C CA . TYR A 1 89 ? -20.588 -13.709 22.458 1.00 90.38 89 TYR A CA 1
ATOM 706 C C . TYR A 1 89 ? -19.177 -14.193 22.842 1.00 90.38 89 TYR A C 1
ATOM 708 O O . TYR A 1 89 ? -18.486 -14.820 22.049 1.00 90.38 89 TYR A O 1
ATOM 716 N N . ASN A 1 90 ? -18.748 -13.985 24.093 1.00 92.88 90 ASN A N 1
ATOM 717 C CA . ASN A 1 90 ? -17.489 -14.486 24.660 1.00 92.88 90 ASN A CA 1
ATOM 718 C C . ASN A 1 90 ? -16.195 -14.029 23.955 1.00 92.88 90 ASN A C 1
ATOM 720 O O . ASN A 1 90 ? -15.130 -14.587 24.248 1.00 92.88 90 ASN A O 1
ATOM 724 N N . PHE A 1 91 ? -16.229 -12.985 23.121 1.00 95.75 91 PHE A N 1
ATOM 725 C CA . PHE A 1 91 ? -15.054 -12.476 22.408 1.00 95.75 91 PHE A CA 1
ATOM 726 C C . PHE A 1 91 ? -13.868 -12.239 23.352 1.00 95.75 91 PHE A C 1
ATOM 728 O O . PHE A 1 91 ? -12.770 -12.770 23.161 1.00 95.75 91 PHE A O 1
ATOM 735 N N . TYR A 1 92 ? -14.090 -11.487 24.435 1.00 95.38 92 TYR A N 1
ATOM 736 C CA . TYR A 1 92 ? -13.029 -11.170 25.392 1.00 95.38 92 TYR A CA 1
ATOM 737 C C . TYR A 1 92 ? -12.454 -12.414 26.059 1.00 95.38 92 TYR A C 1
ATOM 739 O O . TYR A 1 92 ? -11.238 -12.547 26.192 1.00 95.38 92 TYR A O 1
ATOM 747 N N . LYS A 1 93 ? -13.322 -13.353 26.442 1.00 93.94 93 LYS A N 1
ATOM 748 C CA . LYS A 1 93 ? -12.915 -14.601 27.086 1.00 93.94 93 LYS A CA 1
ATOM 749 C C . LYS A 1 93 ? -12.099 -15.477 26.137 1.00 93.94 93 LYS A C 1
ATOM 751 O O . LYS A 1 93 ? -11.160 -16.126 26.591 1.00 93.94 93 LYS A O 1
ATOM 756 N N . GLN A 1 94 ? -12.437 -15.489 24.852 1.00 95.56 94 GLN A N 1
ATOM 757 C CA . GLN A 1 94 ? -11.755 -16.280 23.833 1.00 95.56 94 GLN A CA 1
ATOM 758 C C . GLN A 1 94 ? -10.396 -15.687 23.452 1.00 95.56 94 GLN A C 1
ATOM 760 O O . GLN A 1 94 ? -9.413 -16.422 23.339 1.00 95.56 94 GLN A O 1
ATOM 765 N N . TYR A 1 95 ? -10.324 -14.368 23.274 1.00 96.38 95 TYR A N 1
ATOM 766 C CA . TYR A 1 95 ? -9.169 -13.736 22.649 1.00 96.38 95 TYR A CA 1
ATOM 767 C C . TYR A 1 95 ? -8.207 -13.073 23.622 1.00 96.38 95 TYR A C 1
ATOM 769 O O . TYR A 1 95 ? -7.005 -13.101 23.369 1.00 96.38 95 TYR A O 1
ATOM 777 N N . ILE A 1 96 ? -8.680 -12.533 24.744 1.00 96.00 96 ILE A N 1
ATOM 778 C CA . ILE A 1 96 ? -7.856 -11.728 25.650 1.00 96.00 96 ILE A CA 1
ATOM 779 C C . ILE A 1 96 ? -7.351 -12.584 26.813 1.00 96.00 96 ILE A C 1
ATOM 781 O O . ILE A 1 96 ? -8.103 -13.352 27.423 1.00 96.00 96 ILE A O 1
ATOM 785 N N . ASN A 1 97 ? -6.056 -12.463 27.121 1.00 95.31 97 ASN A N 1
ATOM 786 C CA . ASN A 1 97 ? -5.493 -13.039 28.336 1.00 95.31 97 ASN A CA 1
ATOM 787 C C . ASN A 1 97 ? -5.907 -12.171 29.542 1.00 95.31 97 ASN A C 1
ATOM 789 O O . ASN A 1 97 ? -5.540 -10.996 29.575 1.00 95.31 97 ASN A O 1
ATOM 793 N N . PRO A 1 98 ? -6.632 -12.713 30.543 1.00 94.75 98 PRO A N 1
ATOM 794 C CA . PRO A 1 98 ? -7.076 -11.942 31.705 1.00 94.75 98 PRO A CA 1
ATOM 795 C C . PRO A 1 98 ? -5.942 -11.225 32.451 1.00 94.75 98 PRO A C 1
ATOM 797 O O . PRO A 1 98 ? -6.135 -10.111 32.928 1.00 94.75 98 PRO A O 1
ATOM 800 N N . ASN A 1 99 ? -4.747 -11.823 32.483 1.00 96.56 99 ASN A N 1
ATOM 801 C CA . ASN A 1 99 ? -3.580 -11.258 33.168 1.00 96.56 99 ASN A CA 1
ATOM 802 C C . ASN A 1 99 ? -2.933 -10.092 32.398 1.00 96.56 99 ASN A C 1
ATOM 804 O O . ASN A 1 99 ? -2.126 -9.358 32.951 1.00 96.56 99 ASN A O 1
ATOM 808 N N . GLU A 1 100 ? -3.290 -9.910 31.126 1.00 97.00 100 GLU A N 1
ATOM 809 C CA . GLU A 1 100 ? -2.721 -8.892 30.237 1.00 97.00 100 GLU A CA 1
ATOM 810 C C . GLU A 1 100 ? -3.678 -7.716 29.999 1.00 97.00 100 GLU A C 1
ATOM 812 O O . GLU A 1 100 ? -3.322 -6.782 29.287 1.00 97.00 100 GLU A O 1
ATOM 817 N N . ILE A 1 101 ? -4.888 -7.728 30.578 1.00 96.75 101 ILE A N 1
ATOM 818 C CA . ILE A 1 101 ? -5.932 -6.725 30.293 1.00 96.75 101 ILE A CA 1
ATOM 819 C C . ILE A 1 101 ? -5.430 -5.295 30.536 1.00 96.75 101 ILE A C 1
ATOM 821 O O . ILE A 1 101 ? -5.661 -4.417 29.707 1.00 96.75 101 ILE A O 1
ATOM 825 N N . SER A 1 102 ? -4.721 -5.060 31.644 1.00 96.06 102 SER A N 1
ATOM 826 C CA . SER A 1 102 ? -4.176 -3.733 31.963 1.00 96.06 102 SER A CA 1
ATOM 827 C C . SER A 1 102 ? -3.161 -3.274 30.907 1.00 96.06 102 SER A C 1
ATOM 829 O O . SER A 1 102 ? -3.283 -2.181 30.359 1.00 96.06 102 SER A O 1
ATOM 831 N N . HIS A 1 103 ? -2.219 -4.147 30.533 1.00 97.38 103 HIS A N 1
ATOM 832 C CA . HIS A 1 103 ? -1.201 -3.858 29.518 1.00 97.38 103 HIS A CA 1
ATOM 833 C C . HIS A 1 103 ? -1.789 -3.667 28.117 1.00 97.38 103 HIS A C 1
ATOM 835 O O . HIS A 1 103 ? -1.337 -2.795 27.372 1.00 97.38 103 HIS A O 1
ATOM 841 N N . LEU A 1 104 ? -2.819 -4.442 27.772 1.00 97.50 104 LEU A N 1
ATOM 842 C CA . LEU A 1 104 ? -3.577 -4.291 26.537 1.00 97.50 104 LEU A CA 1
ATOM 843 C C . LEU A 1 104 ? -4.229 -2.908 26.461 1.00 97.50 104 LEU A C 1
ATOM 845 O O . LEU A 1 104 ? -4.074 -2.212 25.458 1.00 97.50 104 LEU A O 1
ATOM 849 N N . VAL A 1 105 ? -4.941 -2.501 27.517 1.00 97.50 105 VAL A N 1
ATOM 850 C CA . VAL A 1 105 ? -5.588 -1.185 27.573 1.00 97.50 105 VAL A CA 1
ATOM 851 C C . VAL A 1 105 ? -4.552 -0.075 27.441 1.00 97.50 105 VAL A C 1
ATOM 853 O O . VAL A 1 105 ? -4.749 0.823 26.627 1.00 97.50 105 VAL A O 1
ATOM 856 N N . THR A 1 106 ? -3.437 -0.151 28.171 1.00 96.94 106 THR A N 1
ATOM 857 C CA . THR A 1 106 ? -2.347 0.829 28.057 1.00 96.94 106 THR A CA 1
ATOM 858 C C . THR A 1 106 ? -1.817 0.904 26.627 1.00 96.94 106 THR A C 1
ATOM 860 O O . THR A 1 106 ? -1.805 1.981 26.046 1.00 96.94 106 THR A O 1
ATOM 863 N N . SER A 1 107 ? -1.507 -0.234 26.003 1.00 97.25 107 SER A N 1
ATOM 864 C CA . SER A 1 107 ? -0.967 -0.270 24.637 1.00 97.25 107 SER A CA 1
ATOM 865 C C . SER A 1 107 ? -1.935 0.303 23.595 1.00 97.25 107 SER A C 1
ATOM 867 O O . SER A 1 107 ? -1.518 0.998 22.670 1.00 97.25 107 SER A O 1
ATOM 869 N N . LEU A 1 108 ? -3.239 0.033 23.733 1.00 97.44 108 LEU A N 1
ATOM 870 C CA . LEU A 1 108 ? -4.258 0.601 22.847 1.00 97.44 108 LEU A CA 1
ATOM 871 C C . LEU A 1 108 ? -4.442 2.110 23.075 1.00 97.44 108 LEU A C 1
ATOM 873 O O . LEU A 1 108 ? -4.590 2.851 22.102 1.00 97.44 108 LEU A O 1
ATOM 877 N N . LYS A 1 109 ? -4.417 2.574 24.332 1.00 96.31 109 LYS A N 1
ATOM 878 C CA . LYS A 1 109 ? -4.488 4.006 24.662 1.00 96.31 109 LYS A CA 1
ATOM 879 C C . LYS A 1 109 ? -3.268 4.752 24.135 1.00 96.31 109 LYS A C 1
ATOM 881 O O . LYS A 1 109 ? -3.440 5.786 23.502 1.00 96.31 109 LYS A O 1
ATOM 886 N N . ASP A 1 110 ? -2.071 4.209 24.328 1.00 95.00 110 ASP A N 1
ATOM 887 C CA . ASP A 1 110 ? -0.829 4.804 23.837 1.00 95.00 110 ASP A CA 1
ATOM 888 C C . ASP A 1 110 ? -0.829 4.893 22.310 1.00 95.00 110 ASP A C 1
ATOM 890 O O . ASP A 1 110 ? -0.441 5.921 21.759 1.00 95.00 110 ASP A O 1
ATOM 894 N N . LEU A 1 111 ? -1.325 3.861 21.614 1.00 95.44 111 LEU A N 1
ATOM 895 C CA . LEU A 1 111 ? -1.499 3.909 20.160 1.00 95.44 111 LEU A CA 1
ATOM 896 C C . LEU A 1 111 ? -2.420 5.067 19.736 1.00 95.44 111 LEU A C 1
ATOM 898 O O . LEU A 1 111 ? -2.135 5.735 18.748 1.00 95.44 111 LEU A O 1
ATOM 902 N N . TYR A 1 112 ? -3.516 5.297 20.463 1.00 95.75 112 TYR A N 1
ATOM 903 C CA . TYR A 1 112 ? -4.490 6.347 20.153 1.00 95.75 112 TYR A CA 1
ATOM 904 C C . TYR A 1 112 ? -3.980 7.757 20.484 1.00 95.75 112 TYR A C 1
ATOM 906 O O . TYR A 1 112 ? -4.101 8.677 19.679 1.00 95.75 112 TYR A O 1
ATOM 914 N N . VAL A 1 113 ? -3.400 7.944 21.672 1.00 93.94 113 VAL A N 1
ATOM 915 C CA . VAL A 1 113 ? -2.952 9.254 22.173 1.00 93.94 113 VAL A CA 1
ATOM 916 C C . VAL A 1 113 ? -1.732 9.763 21.404 1.00 93.94 113 VAL A C 1
ATOM 918 O O . VAL A 1 113 ? -1.642 10.962 21.124 1.00 93.94 113 VAL A O 1
ATOM 921 N N . ASN A 1 114 ? -0.826 8.865 21.009 1.00 90.56 114 ASN A N 1
ATOM 922 C CA . ASN A 1 114 ? 0.381 9.230 20.267 1.00 90.56 114 ASN A CA 1
ATOM 923 C C . ASN A 1 114 ? 0.143 9.440 18.763 1.00 90.56 114 ASN A C 1
ATOM 925 O O . ASN A 1 114 ? 1.060 9.859 18.060 1.00 90.56 114 ASN A O 1
ATOM 929 N N . ASP A 1 115 ? -1.061 9.178 18.248 1.00 89.25 115 ASP A N 1
ATOM 930 C CA . ASP A 1 115 ? -1.389 9.467 16.853 1.00 89.25 115 ASP A CA 1
ATOM 931 C C . ASP A 1 115 ? -1.587 10.979 16.651 1.00 89.25 115 ASP A C 1
ATOM 933 O O . ASP A 1 115 ? -2.459 11.600 17.266 1.00 89.25 115 ASP A O 1
ATOM 937 N N . SER A 1 116 ? -0.763 11.590 15.798 1.00 84.19 116 SER A N 1
ATOM 938 C CA . SER A 1 116 ? -0.799 13.027 15.509 1.00 84.19 116 SER A CA 1
ATOM 939 C C . SER A 1 116 ? -2.034 13.467 14.719 1.00 84.19 116 SER A C 1
ATOM 941 O O . SER A 1 116 ? -2.374 14.646 14.759 1.00 84.19 116 SER A O 1
ATOM 943 N N . GLU A 1 117 ? -2.726 12.554 14.032 1.00 85.19 117 GLU A N 1
ATOM 944 C CA . GLU A 1 117 ? -3.938 12.868 13.267 1.00 85.19 117 GLU A CA 1
ATOM 945 C C . GLU A 1 117 ? -5.209 12.879 14.128 1.00 85.19 117 GLU A C 1
ATOM 947 O O . GLU A 1 117 ? -6.250 13.382 13.702 1.00 85.19 117 GLU A O 1
ATOM 952 N N . ILE A 1 118 ? -5.146 12.332 15.344 1.00 88.69 118 ILE A N 1
ATOM 953 C CA . ILE A 1 118 ? -6.263 12.368 16.286 1.00 88.69 118 ILE A CA 1
ATOM 954 C C . ILE A 1 118 ? -6.295 13.736 16.977 1.00 88.69 118 ILE A C 1
ATOM 956 O O . ILE A 1 118 ? -5.301 14.186 17.551 1.00 88.69 118 ILE A O 1
ATOM 960 N N . ALA A 1 119 ? -7.457 14.389 16.955 1.00 88.31 119 ALA A N 1
ATOM 961 C CA . ALA A 1 119 ? -7.649 15.698 17.571 1.00 88.31 119 ALA A CA 1
ATOM 962 C C . ALA A 1 119 ? -7.449 15.658 19.099 1.00 88.31 119 ALA A C 1
ATOM 964 O O . ALA A 1 119 ? -7.838 14.696 19.767 1.00 88.31 119 ALA A O 1
ATOM 965 N N . ASN A 1 120 ? -6.866 16.722 19.661 1.00 90.81 120 ASN A N 1
ATOM 966 C CA . ASN A 1 120 ? -6.550 16.797 21.093 1.00 90.81 120 ASN A CA 1
ATOM 967 C C . ASN A 1 120 ? -7.794 16.658 21.980 1.00 90.81 120 ASN A C 1
ATOM 969 O O . ASN A 1 120 ? -7.748 15.943 22.974 1.00 90.81 120 ASN A O 1
ATOM 973 N N . ASP A 1 121 ? -8.933 17.227 21.582 1.00 91.38 121 ASP A N 1
ATOM 974 C CA . ASP A 1 121 ? -10.178 17.102 22.342 1.00 91.38 121 ASP A CA 1
ATOM 975 C C . ASP A 1 121 ? -10.681 15.646 22.399 1.00 91.38 121 ASP A C 1
ATOM 977 O O . ASP A 1 121 ? -11.232 15.209 23.408 1.00 91.38 121 ASP A O 1
ATOM 981 N N . ALA A 1 122 ? -10.460 14.859 21.342 1.00 91.44 122 ALA A N 1
ATOM 982 C CA . ALA A 1 122 ? -10.776 13.435 21.332 1.00 91.44 122 ALA A CA 1
ATOM 983 C C . ALA A 1 122 ? -9.842 12.634 22.257 1.00 91.44 122 ALA A C 1
ATOM 985 O O . ALA A 1 122 ? -10.292 11.682 22.903 1.00 91.44 122 ALA A O 1
ATOM 986 N N . LYS A 1 123 ? -8.565 13.026 22.360 1.00 93.62 123 LYS A N 1
ATOM 987 C CA . LYS A 1 123 ? -7.602 12.450 23.318 1.00 93.62 123 LYS A CA 1
ATOM 988 C C . LYS A 1 123 ? -7.995 12.784 24.755 1.00 93.62 123 LYS A C 1
ATOM 990 O O . LYS A 1 123 ? -8.040 11.887 25.595 1.00 93.62 123 LYS A O 1
ATOM 995 N N . ASP A 1 124 ? -8.385 14.029 25.012 1.00 91.56 124 ASP A N 1
ATOM 996 C CA . ASP A 1 124 ? -8.849 14.477 26.326 1.00 91.56 124 ASP A CA 1
ATOM 997 C C . ASP A 1 124 ? -10.114 13.727 26.761 1.00 91.56 124 ASP A C 1
ATOM 999 O O . ASP A 1 124 ? -10.230 13.308 27.916 1.00 91.56 124 ASP A O 1
ATOM 1003 N N . ARG A 1 125 ? -11.054 13.479 25.837 1.00 92.56 125 ARG A N 1
ATOM 1004 C CA . ARG A 1 125 ? -12.245 12.655 26.110 1.00 92.56 125 ARG A CA 1
ATOM 1005 C C . ARG A 1 125 ? -11.877 11.229 26.515 1.00 92.56 125 ARG A C 1
ATOM 1007 O O . ARG A 1 125 ? -12.441 10.732 27.485 1.00 92.56 125 ARG A O 1
ATOM 1014 N N . LEU A 1 126 ? -10.932 10.587 25.821 1.00 93.88 126 LEU A N 1
ATOM 1015 C CA . LEU A 1 126 ? -10.451 9.246 26.176 1.00 93.88 126 LEU A CA 1
ATOM 1016 C C . LEU A 1 126 ? -9.811 9.231 27.575 1.00 93.88 126 LEU A C 1
ATOM 1018 O O . LEU A 1 126 ? -10.081 8.329 28.366 1.00 93.88 126 LEU A O 1
ATOM 1022 N N . CYS A 1 127 ? -8.972 10.223 27.890 1.00 89.06 127 CYS A N 1
ATOM 1023 C CA . CYS A 1 127 ? -8.301 10.331 29.188 1.00 89.06 127 CYS A CA 1
ATOM 1024 C C . CYS A 1 127 ? -9.284 10.517 30.350 1.00 89.06 127 CYS A C 1
ATOM 1026 O O . CYS A 1 127 ? -9.063 9.966 31.427 1.00 89.06 127 CYS A O 1
ATOM 1028 N N . ASN A 1 128 ? -10.381 11.240 30.117 1.00 90.94 128 ASN A N 1
ATOM 1029 C CA . ASN A 1 128 ? -11.411 11.518 31.119 1.00 90.94 128 ASN A CA 1
ATOM 1030 C C . ASN A 1 128 ? -12.535 10.466 31.171 1.00 90.94 128 ASN A C 1
ATOM 1032 O O . ASN A 1 128 ? -13.428 10.558 32.019 1.00 90.94 128 ASN A O 1
ATOM 1036 N N . LEU A 1 129 ? -12.520 9.469 30.280 1.00 92.19 129 LEU A N 1
ATOM 1037 C CA . LEU A 1 129 ? -13.562 8.452 30.202 1.00 92.19 129 LEU A CA 1
ATOM 1038 C C . LEU A 1 129 ? -13.513 7.527 31.428 1.00 92.19 129 LEU A C 1
ATOM 1040 O O . LEU A 1 129 ? -12.575 6.752 31.616 1.00 92.19 129 LEU A O 1
ATOM 1044 N N . LYS A 1 130 ? -14.563 7.575 32.255 1.00 93.25 130 LYS A N 1
ATOM 1045 C CA . LYS A 1 130 ? -14.760 6.639 33.370 1.00 93.25 130 LYS A CA 1
ATOM 1046 C C . LYS A 1 130 ? -15.430 5.373 32.854 1.00 93.25 130 LYS A C 1
ATOM 1048 O O . LYS A 1 130 ? -16.635 5.368 32.617 1.00 93.25 130 LYS A O 1
ATOM 1053 N N . CYS A 1 131 ? -14.651 4.314 32.679 1.00 94.00 131 CYS A N 1
ATOM 1054 C CA . CYS A 1 131 ? -15.149 3.036 32.184 1.00 94.00 131 CYS A CA 1
ATOM 1055 C C . CYS A 1 131 ? -14.272 1.867 32.652 1.00 94.00 131 CYS A C 1
ATO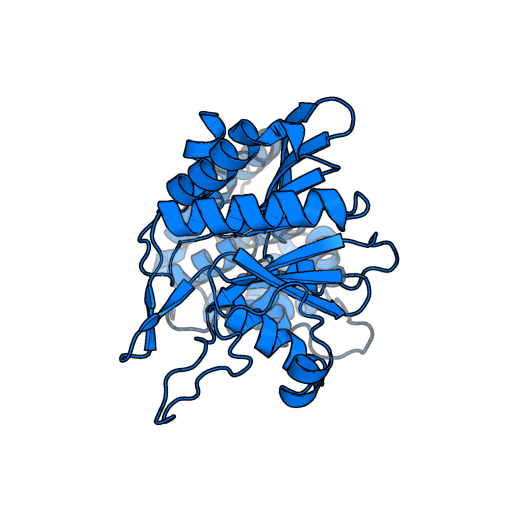M 1057 O O . CYS A 1 131 ? -13.138 2.059 33.097 1.00 94.00 131 CYS A O 1
ATOM 1059 N N . THR A 1 132 ? -14.804 0.655 32.548 1.00 96.19 132 THR A N 1
ATOM 1060 C CA . THR A 1 132 ? -14.066 -0.593 32.773 1.00 96.19 132 THR A CA 1
ATOM 1061 C C . THR A 1 132 ? -13.037 -0.846 31.666 1.00 96.19 132 THR A C 1
ATOM 1063 O O . THR A 1 132 ? -13.086 -0.248 30.591 1.00 96.19 132 THR A O 1
ATOM 1066 N N . SER A 1 133 ? -12.110 -1.782 31.883 1.00 96.00 133 SER A N 1
ATOM 1067 C CA . SER A 1 133 ? -11.123 -2.153 30.860 1.00 96.00 133 SER A CA 1
ATOM 1068 C C . SER A 1 133 ? -11.762 -2.677 29.568 1.00 96.00 133 SER A C 1
ATOM 1070 O O . SER A 1 133 ? -11.285 -2.352 28.485 1.00 96.00 133 SER A O 1
ATOM 1072 N N . PHE A 1 134 ? -12.849 -3.450 29.659 1.00 96.62 134 PHE A N 1
ATOM 1073 C CA . PHE A 1 134 ? -13.558 -3.953 28.476 1.00 96.62 134 PHE A CA 1
ATOM 1074 C C . PHE A 1 134 ? -14.301 -2.845 27.731 1.00 96.62 134 PHE A C 1
ATOM 1076 O O . PHE A 1 134 ? -14.201 -2.758 26.507 1.00 96.62 134 PHE A O 1
ATOM 1083 N N . GLU A 1 135 ? -14.936 -1.926 28.459 1.00 96.94 135 GLU A N 1
ATOM 1084 C CA . GLU A 1 135 ? -15.529 -0.737 27.850 1.00 96.94 135 GLU A CA 1
ATOM 1085 C C . GLU A 1 135 ? -14.462 0.133 27.173 1.00 96.94 135 GLU A C 1
ATOM 1087 O O . GLU A 1 135 ? -14.694 0.615 26.072 1.00 96.94 135 GLU A O 1
ATOM 1092 N N . MET A 1 136 ? -13.263 0.272 27.746 1.00 97.69 136 MET A N 1
ATOM 1093 C CA . MET A 1 136 ? -12.165 0.995 27.094 1.00 97.69 136 MET A CA 1
ATOM 1094 C C . MET A 1 136 ? -11.730 0.323 25.778 1.00 97.69 136 MET A C 1
ATOM 1096 O O . MET A 1 136 ? -11.518 0.999 24.771 1.00 97.69 136 MET A O 1
ATOM 1100 N N . ILE A 1 137 ? -11.639 -1.011 25.757 1.00 97.81 137 ILE A N 1
ATOM 1101 C CA . ILE A 1 137 ? -11.329 -1.783 24.542 1.00 97.81 137 ILE A CA 1
ATOM 1102 C C . ILE A 1 137 ? -12.428 -1.585 23.483 1.00 97.81 137 ILE A C 1
ATOM 1104 O O . ILE A 1 137 ? -12.119 -1.291 22.328 1.00 97.81 137 ILE A O 1
ATOM 1108 N N . SER A 1 138 ? -13.703 -1.682 23.878 1.00 97.69 138 SER A N 1
ATOM 1109 C CA . SER A 1 138 ? -14.853 -1.409 23.001 1.00 97.69 138 SER A CA 1
ATOM 1110 C C . SER A 1 138 ? -14.862 0.023 22.470 1.00 97.69 138 SER A C 1
ATOM 1112 O O . SER A 1 138 ? -15.128 0.240 21.291 1.00 97.69 138 SER A O 1
ATOM 1114 N N . TYR A 1 139 ? -14.543 1.005 23.312 1.00 97.50 139 TYR A N 1
ATOM 1115 C CA . TYR A 1 139 ? -14.493 2.408 22.919 1.00 97.50 139 TYR A CA 1
ATOM 1116 C C . TYR A 1 139 ? -13.446 2.627 21.824 1.00 97.50 139 TYR A C 1
ATOM 1118 O O . TYR A 1 139 ? -13.749 3.202 20.783 1.00 97.50 139 TYR A O 1
ATOM 1126 N N . LEU A 1 140 ? -12.235 2.091 21.995 1.00 97.94 140 LEU A N 1
ATOM 1127 C CA . LEU A 1 140 ? -11.177 2.204 20.986 1.00 97.94 140 LEU A CA 1
ATOM 1128 C C . LEU A 1 140 ? -11.523 1.443 19.691 1.00 97.94 140 LEU A C 1
ATOM 1130 O O . LEU A 1 140 ? -11.172 1.889 18.599 1.00 97.94 140 LEU A O 1
ATOM 1134 N N . LEU A 1 141 ? -12.288 0.351 19.762 1.00 97.94 141 LEU A N 1
ATOM 1135 C CA . LEU A 1 141 ? -12.869 -0.258 18.562 1.00 97.94 141 LEU A CA 1
ATOM 1136 C C . LEU A 1 141 ? -13.839 0.698 17.846 1.00 97.94 141 LEU A C 1
ATOM 1138 O O . LEU A 1 141 ? -13.763 0.838 16.624 1.00 97.94 141 LEU A O 1
ATOM 1142 N N . MET A 1 142 ? -14.720 1.385 18.580 1.00 97.19 142 MET A N 1
ATOM 1143 C CA . MET A 1 142 ? -15.624 2.387 17.999 1.00 97.19 142 MET A CA 1
ATOM 1144 C C . MET A 1 142 ? -14.853 3.548 17.359 1.00 97.19 142 MET A C 1
ATOM 1146 O O . MET A 1 142 ? -15.223 3.995 16.272 1.00 97.19 142 MET A O 1
ATOM 1150 N N . GLU A 1 143 ? -13.749 3.997 17.965 1.00 96.56 143 GLU A N 1
ATOM 1151 C CA . GLU A 1 143 ? -12.875 5.016 17.369 1.00 96.56 143 GLU A CA 1
ATOM 1152 C C . GLU A 1 143 ? -12.266 4.551 16.034 1.00 96.56 143 GLU A C 1
ATOM 1154 O O . GLU A 1 143 ? -12.176 5.338 15.089 1.00 96.56 143 GLU A O 1
ATOM 1159 N N . CYS A 1 144 ? -11.936 3.259 15.885 1.00 96.56 144 CYS A N 1
ATOM 1160 C CA . CYS A 1 144 ? -11.523 2.710 14.585 1.00 96.56 144 CYS A CA 1
ATOM 1161 C C . CYS A 1 144 ? -12.627 2.855 13.520 1.00 96.56 144 CYS A C 1
ATOM 1163 O O . CYS A 1 144 ? -12.329 3.011 12.334 1.00 96.56 144 CYS A O 1
ATOM 1165 N N . GLY A 1 145 ? -13.899 2.827 13.932 1.00 95.12 145 GLY A N 1
ATOM 1166 C CA . GLY A 1 145 ? -15.060 3.056 13.071 1.00 95.12 145 GLY A CA 1
ATOM 1167 C C . GLY A 1 145 ? -15.198 4.498 12.572 1.00 95.12 145 GLY A C 1
ATOM 1168 O O . GLY A 1 145 ? -15.819 4.714 11.532 1.00 95.12 145 GLY A O 1
ATOM 1169 N N . LYS A 1 146 ? -14.598 5.484 13.251 1.00 94.06 146 LYS A N 1
ATOM 1170 C CA . LYS A 1 146 ? -14.670 6.907 12.864 1.00 94.06 146 LYS A CA 1
ATOM 1171 C C . LYS A 1 146 ? -13.645 7.301 11.807 1.00 94.06 146 LYS A C 1
ATOM 1173 O O . LYS A 1 146 ? -13.878 8.236 11.045 1.00 94.06 146 LYS A O 1
ATOM 1178 N N . ILE A 1 147 ? -12.523 6.593 11.738 1.00 91.38 147 ILE A N 1
ATOM 1179 C CA . ILE A 1 147 ? -11.423 6.932 10.833 1.00 91.38 147 ILE A CA 1
ATOM 1180 C C . ILE A 1 147 ? -11.485 6.135 9.524 1.00 91.38 147 ILE A C 1
ATOM 1182 O O . ILE A 1 147 ? -12.234 5.165 9.389 1.00 91.38 147 ILE A O 1
ATOM 1186 N N . ASN A 1 148 ? -10.681 6.538 8.540 1.00 89.12 148 ASN A N 1
ATOM 1187 C CA . ASN A 1 148 ? -10.431 5.734 7.348 1.00 89.12 148 ASN A CA 1
ATOM 1188 C C . ASN A 1 148 ? -9.271 4.764 7.612 1.00 89.12 148 ASN A C 1
ATOM 1190 O O . ASN A 1 148 ? -8.125 5.173 7.801 1.00 89.12 148 ASN A O 1
ATOM 1194 N N . ASN A 1 149 ? -9.567 3.467 7.613 1.00 91.19 149 ASN A N 1
ATOM 1195 C CA . ASN A 1 149 ? -8.597 2.417 7.914 1.00 91.19 149 ASN A CA 1
ATOM 1196 C C . ASN A 1 149 ? -7.745 2.029 6.700 1.00 91.19 149 ASN A C 1
ATOM 1198 O O . ASN A 1 149 ? -6.683 1.411 6.860 1.00 91.19 149 ASN A O 1
ATOM 1202 N N . LYS A 1 150 ? -8.167 2.437 5.498 1.00 86.62 150 LYS A N 1
ATOM 1203 C CA . LYS A 1 150 ? -7.407 2.248 4.269 1.00 86.62 150 LYS A CA 1
ATOM 1204 C C . LYS A 1 150 ? -6.180 3.154 4.260 1.00 86.62 150 LYS A C 1
ATOM 1206 O O . LYS A 1 150 ? -6.256 4.342 4.565 1.00 86.62 150 LYS A O 1
ATOM 1211 N N . LEU A 1 151 ? -5.043 2.600 3.854 1.00 79.69 151 LEU A N 1
ATOM 1212 C CA . LEU A 1 151 ? -3.874 3.394 3.501 1.00 79.69 151 LEU A CA 1
ATOM 1213 C C . LEU A 1 151 ? -4.189 4.233 2.250 1.00 79.69 151 LEU A C 1
ATOM 1215 O O . LEU A 1 151 ? -4.481 3.689 1.183 1.00 79.69 151 LEU A O 1
ATOM 1219 N N . MET A 1 152 ? -4.185 5.558 2.404 1.00 67.56 152 MET A N 1
ATOM 1220 C CA . MET A 1 152 ? -4.479 6.504 1.328 1.00 67.56 152 MET A CA 1
ATOM 1221 C C . MET A 1 152 ? -3.201 6.896 0.594 1.00 67.56 152 MET A C 1
ATOM 1223 O O . MET A 1 152 ? -2.157 7.085 1.213 1.00 67.56 152 MET A O 1
ATOM 1227 N N . SER A 1 153 ? -3.306 7.042 -0.725 1.00 65.62 153 SER A N 1
ATOM 1228 C CA . SER A 1 153 ? -2.224 7.570 -1.545 1.00 65.62 153 SER A CA 1
ATOM 1229 C C . SER A 1 153 ? -2.067 9.070 -1.303 1.00 65.62 153 SER A C 1
ATOM 1231 O O . SER A 1 153 ? -2.992 9.834 -1.587 1.00 65.62 153 SER A O 1
ATOM 1233 N N . GLU A 1 154 ? -0.907 9.496 -0.820 1.00 69.25 154 GLU A N 1
ATOM 1234 C CA . GLU A 1 154 ? -0.554 10.911 -0.667 1.00 69.25 154 GLU A CA 1
ATOM 1235 C C . GLU A 1 154 ? 0.366 11.314 -1.815 1.00 69.25 154 GLU A C 1
ATOM 1237 O O . GLU A 1 154 ? 1.401 10.680 -2.010 1.00 69.25 154 GLU A O 1
ATOM 1242 N N . LYS A 1 155 ? -0.024 12.336 -2.586 1.00 79.25 155 LYS A N 1
ATOM 1243 C CA . LYS A 1 155 ? 0.753 12.881 -3.707 1.00 79.25 155 LYS A CA 1
ATOM 1244 C C . LYS A 1 155 ? 1.327 14.232 -3.302 1.00 79.25 155 LYS A C 1
ATOM 1246 O O . LYS A 1 155 ? 0.566 15.159 -3.047 1.00 79.25 155 LYS A O 1
ATOM 1251 N N . ASN A 1 156 ? 2.650 14.333 -3.296 1.00 87.19 156 ASN A N 1
ATOM 1252 C CA . ASN A 1 156 ? 3.387 15.507 -2.843 1.00 87.19 156 ASN A CA 1
ATOM 1253 C C . ASN A 1 156 ? 4.271 16.035 -3.973 1.00 87.19 156 ASN A C 1
ATOM 1255 O O . ASN A 1 156 ? 5.022 15.272 -4.582 1.00 87.19 156 ASN A O 1
ATOM 1259 N N . THR A 1 157 ? 4.167 17.326 -4.277 1.00 90.81 157 THR A N 1
ATOM 1260 C CA . THR A 1 157 ? 4.957 17.964 -5.338 1.00 90.81 157 THR A CA 1
ATOM 1261 C C . THR A 1 157 ? 6.342 18.326 -4.822 1.00 90.81 157 THR A C 1
ATOM 1263 O O . THR A 1 157 ? 6.456 19.043 -3.838 1.00 90.81 157 THR A O 1
ATOM 1266 N N . ILE A 1 158 ? 7.380 17.852 -5.513 1.00 91.75 158 ILE A N 1
ATOM 1267 C CA . ILE A 1 158 ? 8.780 18.184 -5.216 1.00 91.75 158 ILE A CA 1
ATOM 1268 C C . ILE A 1 158 ? 9.144 19.489 -5.918 1.00 91.75 158 ILE A C 1
ATOM 1270 O O . ILE A 1 158 ? 9.667 20.411 -5.307 1.00 91.75 158 ILE A O 1
ATOM 1274 N N . PHE A 1 159 ? 8.851 19.577 -7.217 1.00 90.44 159 PHE A N 1
ATOM 1275 C CA . PHE A 1 159 ? 9.016 20.806 -7.984 1.00 90.44 159 PHE A CA 1
ATOM 1276 C C . PHE A 1 159 ? 8.067 20.852 -9.183 1.00 90.44 159 PHE A C 1
ATOM 1278 O O . PHE A 1 159 ? 7.564 19.826 -9.660 1.00 90.44 159 PHE A O 1
ATOM 1285 N N . ALA A 1 160 ? 7.834 22.068 -9.672 1.00 89.19 160 ALA A N 1
ATOM 1286 C CA . ALA A 1 160 ? 7.020 22.341 -10.844 1.00 89.19 160 ALA A CA 1
ATOM 1287 C C . ALA A 1 160 ? 7.689 23.408 -11.718 1.00 89.19 160 ALA A C 1
ATOM 1289 O O . ALA A 1 160 ? 8.129 24.437 -11.213 1.00 89.19 160 ALA A O 1
ATOM 1290 N N . PHE A 1 161 ? 7.704 23.173 -13.028 1.00 80.19 161 PHE A N 1
ATOM 1291 C CA . PHE A 1 161 ? 8.197 24.111 -14.034 1.00 80.19 161 PHE A CA 1
ATOM 1292 C C . PHE A 1 161 ? 7.131 24.267 -15.121 1.00 80.19 161 PHE A C 1
ATOM 1294 O O . PHE A 1 161 ? 6.926 23.381 -15.954 1.00 80.19 161 PHE A O 1
ATOM 1301 N N . GLY A 1 162 ? 6.384 25.374 -15.076 1.00 82.31 162 GLY A N 1
ATOM 1302 C CA . GLY A 1 162 ? 5.216 25.573 -15.935 1.00 82.31 162 GLY A CA 1
ATOM 1303 C C . GLY A 1 162 ? 4.170 24.466 -15.741 1.00 82.31 162 GLY A C 1
ATOM 1304 O O . GLY A 1 162 ? 3.641 24.278 -14.646 1.00 82.31 162 GLY A O 1
ATOM 1305 N N . HIS A 1 163 ? 3.871 23.717 -16.806 1.00 82.19 163 HIS A N 1
ATOM 1306 C CA . HIS A 1 163 ? 2.941 22.579 -16.760 1.00 82.19 163 HIS A CA 1
ATOM 1307 C C . HIS A 1 163 ? 3.592 21.257 -16.325 1.00 82.19 163 HIS A C 1
ATOM 1309 O O . HIS A 1 163 ? 2.876 20.284 -16.071 1.00 82.19 163 HIS A O 1
ATOM 1315 N N . ASN A 1 164 ? 4.922 21.213 -16.234 1.00 88.12 164 ASN A N 1
ATOM 1316 C CA . ASN A 1 164 ? 5.662 20.022 -15.846 1.00 88.12 164 ASN A CA 1
ATOM 1317 C C . ASN A 1 164 ? 5.750 19.918 -14.327 1.00 88.12 164 ASN A C 1
ATOM 1319 O O . ASN A 1 164 ? 5.977 20.917 -13.641 1.00 88.12 164 ASN A O 1
ATOM 1323 N N . LYS A 1 165 ? 5.573 18.709 -13.793 1.00 93.50 165 LYS A N 1
ATOM 1324 C CA . LYS A 1 165 ? 5.603 18.462 -12.346 1.00 93.50 165 LYS A CA 1
ATOM 1325 C C . LYS A 1 165 ? 6.331 17.173 -12.036 1.00 93.50 165 LYS A C 1
ATOM 1327 O O . LYS A 1 165 ? 6.105 16.162 -12.700 1.00 93.50 165 LYS A O 1
ATOM 1332 N N . VAL A 1 166 ? 7.120 17.192 -10.972 1.00 94.88 166 VAL A N 1
ATOM 1333 C CA . VAL A 1 166 ? 7.673 15.980 -10.374 1.00 94.88 166 VAL A CA 1
ATOM 1334 C C . VAL A 1 166 ? 7.115 15.855 -8.967 1.00 94.88 166 VAL A C 1
ATOM 1336 O O . VAL A 1 166 ? 7.235 16.767 -8.150 1.00 94.88 166 VAL A O 1
ATOM 1339 N N . ASN A 1 167 ? 6.462 14.729 -8.705 1.00 94.81 167 ASN A N 1
ATOM 1340 C CA . ASN A 1 167 ? 5.858 14.402 -7.422 1.00 94.81 167 ASN A CA 1
ATOM 1341 C C . ASN A 1 167 ? 6.468 13.117 -6.872 1.00 94.81 167 ASN A C 1
ATOM 1343 O O . ASN A 1 167 ? 6.943 12.278 -7.639 1.00 94.81 167 ASN A O 1
ATOM 1347 N N . TYR A 1 168 ? 6.334 12.906 -5.568 1.00 93.69 168 TYR A N 1
ATOM 1348 C CA . TYR A 1 168 ? 6.360 11.567 -4.994 1.00 93.69 168 TYR A CA 1
ATOM 1349 C C . TYR A 1 168 ? 4.968 11.160 -4.520 1.00 93.69 168 TYR A C 1
ATOM 1351 O O . TYR A 1 168 ? 4.149 12.004 -4.147 1.00 93.69 168 TYR A O 1
ATOM 1359 N N . VAL A 1 169 ? 4.687 9.859 -4.575 1.00 91.75 169 VAL A N 1
ATOM 1360 C CA . VAL A 1 169 ? 3.415 9.283 -4.134 1.00 91.75 169 VAL A CA 1
ATOM 1361 C C . VAL A 1 169 ? 3.672 8.035 -3.307 1.00 91.75 169 VAL A C 1
ATOM 1363 O O . VAL A 1 169 ? 4.397 7.149 -3.753 1.00 91.75 169 VAL A O 1
ATOM 1366 N N . TYR A 1 170 ? 3.042 7.931 -2.138 1.00 88.62 170 TYR A N 1
ATOM 1367 C CA . TYR A 1 170 ? 2.999 6.671 -1.396 1.00 88.62 170 TYR A CA 1
ATOM 1368 C C . TYR A 1 170 ? 1.868 5.795 -1.930 1.00 88.62 170 TYR A C 1
ATOM 1370 O O . TYR A 1 170 ? 0.703 6.106 -1.711 1.00 88.62 170 TYR A O 1
ATOM 1378 N N . ASP A 1 171 ? 2.179 4.714 -2.639 1.00 88.06 171 ASP A N 1
ATOM 1379 C CA . ASP A 1 171 ? 1.168 3.782 -3.158 1.00 88.06 171 ASP A CA 1
ATOM 1380 C C . ASP A 1 171 ? 1.774 2.396 -3.428 1.00 88.06 171 ASP A C 1
ATOM 1382 O O . ASP A 1 171 ? 2.978 2.179 -3.317 1.00 88.06 171 ASP A O 1
ATOM 1386 N N . ASP A 1 172 ? 0.945 1.423 -3.781 1.00 87.88 172 ASP A N 1
ATOM 1387 C CA . ASP A 1 172 ? 1.376 0.170 -4.388 1.00 87.88 172 ASP A CA 1
ATOM 1388 C C . ASP A 1 172 ? 1.262 0.302 -5.908 1.00 87.88 172 ASP A C 1
ATOM 1390 O O . ASP A 1 172 ? 0.160 0.389 -6.452 1.00 87.88 172 ASP A O 1
ATOM 1394 N N . ILE A 1 173 ? 2.405 0.302 -6.601 1.00 91.81 173 ILE A N 1
ATOM 1395 C CA . ILE A 1 173 ? 2.442 0.510 -8.050 1.00 91.81 173 ILE A CA 1
ATOM 1396 C C . ILE A 1 173 ? 1.608 -0.523 -8.820 1.00 91.81 173 ILE A C 1
ATOM 1398 O O . ILE A 1 173 ? 1.014 -0.178 -9.841 1.00 91.81 173 ILE A O 1
ATOM 1402 N N . ILE A 1 174 ? 1.489 -1.760 -8.328 1.00 91.94 174 ILE A N 1
ATOM 1403 C CA . ILE A 1 174 ? 0.689 -2.806 -8.975 1.00 91.94 174 ILE A CA 1
ATOM 1404 C C . ILE A 1 174 ? -0.799 -2.517 -8.778 1.00 91.94 174 ILE A C 1
ATOM 1406 O O . ILE A 1 174 ? -1.553 -2.485 -9.751 1.00 91.94 174 ILE A O 1
ATOM 1410 N N . ASN A 1 175 ? -1.228 -2.200 -7.554 1.00 86.94 175 ASN A N 1
ATOM 1411 C CA . ASN A 1 175 ? -2.627 -1.822 -7.314 1.00 86.94 175 ASN A CA 1
ATOM 1412 C C . ASN A 1 175 ? -3.004 -0.560 -8.101 1.00 86.94 175 ASN A C 1
ATOM 1414 O O . ASN A 1 175 ? -4.085 -0.501 -8.690 1.00 86.94 175 ASN A O 1
ATOM 1418 N N . LEU A 1 176 ? -2.101 0.425 -8.162 1.00 87.06 176 LEU A N 1
ATOM 1419 C CA . LEU A 1 176 ? -2.271 1.626 -8.969 1.00 87.06 176 LEU A CA 1
ATOM 1420 C C . LEU A 1 176 ? -2.462 1.250 -10.439 1.00 87.06 176 LEU A C 1
ATOM 1422 O O . LEU A 1 176 ? -3.403 1.729 -11.066 1.00 87.06 176 LEU A O 1
ATOM 1426 N N . SER A 1 177 ? -1.633 0.360 -10.979 1.00 89.56 177 SER A N 1
ATOM 1427 C CA . SER A 1 177 ? -1.654 -0.055 -12.386 1.00 89.56 177 SER A CA 1
ATOM 1428 C C . SER A 1 177 ? -2.976 -0.659 -12.850 1.00 89.56 177 SER A C 1
ATOM 1430 O O . SER A 1 177 ? -3.433 -0.357 -13.954 1.00 89.56 177 SER A O 1
ATOM 1432 N N . PHE A 1 178 ? -3.599 -1.484 -12.007 1.00 88.00 178 PHE A N 1
ATOM 1433 C CA . PHE A 1 178 ? -4.792 -2.261 -12.358 1.00 88.00 178 PHE A CA 1
ATOM 1434 C C . PHE A 1 178 ? -6.090 -1.718 -11.747 1.00 88.00 178 PHE A C 1
ATOM 1436 O O . PHE A 1 178 ? -7.149 -2.325 -11.910 1.00 88.00 178 PHE A O 1
ATOM 1443 N N . ALA A 1 179 ? -6.046 -0.571 -11.061 1.00 77.56 179 ALA A N 1
ATOM 1444 C CA . ALA A 1 179 ? -7.233 0.048 -10.483 1.00 77.56 179 ALA A CA 1
ATOM 1445 C C . ALA A 1 179 ? -8.285 0.373 -11.560 1.00 77.56 179 ALA A C 1
ATOM 1447 O O . ALA A 1 179 ? -8.079 1.231 -12.419 1.00 77.56 179 ALA A O 1
ATOM 1448 N N . VAL A 1 180 ? -9.454 -0.266 -11.468 1.00 61.66 180 VAL A N 1
ATOM 1449 C CA . VAL A 1 180 ? -10.603 -0.012 -12.346 1.00 61.66 180 VAL A CA 1
ATOM 1450 C C . VAL A 1 180 ? -11.543 0.974 -11.652 1.00 61.66 180 VAL A C 1
ATOM 1452 O O . VAL A 1 180 ? -12.391 0.592 -10.852 1.00 61.66 180 VAL A O 1
ATOM 1455 N N . LYS A 1 181 ? -11.402 2.272 -11.934 1.00 58.81 181 LYS A N 1
ATOM 1456 C CA . LYS A 1 181 ? -12.422 3.279 -11.589 1.00 58.81 181 LYS A CA 1
ATOM 1457 C C . LYS A 1 181 ? -12.930 3.935 -12.868 1.00 58.81 181 LYS A C 1
ATOM 1459 O O . LYS A 1 181 ? -12.139 4.256 -13.755 1.00 58.81 181 LYS A O 1
ATOM 1464 N N . ARG A 1 182 ? -14.245 4.181 -12.933 1.00 48.56 182 ARG A N 1
ATOM 1465 C CA . ARG A 1 182 ? -14.949 4.731 -14.113 1.00 48.56 182 ARG A CA 1
ATOM 1466 C C . ARG A 1 182 ? -14.290 6.013 -14.670 1.00 48.56 182 ARG A C 1
ATOM 1468 O O . ARG A 1 182 ? -14.185 6.155 -15.885 1.00 48.56 182 ARG A O 1
ATOM 1475 N N . ASN A 1 183 ? -13.710 6.850 -13.801 1.00 55.91 183 ASN A N 1
ATOM 1476 C CA . ASN A 1 183 ? -13.146 8.164 -14.153 1.00 55.91 183 ASN A CA 1
ATOM 1477 C C . ASN A 1 183 ? -11.606 8.251 -14.132 1.00 55.91 183 ASN A C 1
ATOM 1479 O O . ASN A 1 183 ? -11.059 9.344 -14.012 1.00 55.91 183 ASN A O 1
ATOM 1483 N N . ILE A 1 184 ? -10.875 7.134 -14.221 1.00 66.94 184 ILE A N 1
ATOM 1484 C CA . ILE A 1 184 ? -9.407 7.207 -14.334 1.00 66.94 184 ILE A CA 1
ATOM 1485 C C . ILE A 1 184 ? -9.028 7.740 -15.723 1.00 66.94 184 ILE A C 1
ATOM 1487 O O . ILE A 1 184 ? -9.538 7.249 -16.737 1.00 66.94 184 ILE A O 1
ATOM 1491 N N . LYS A 1 185 ? -8.169 8.768 -15.748 1.00 79.62 185 LYS A N 1
ATOM 1492 C CA . LYS A 1 185 ? -7.475 9.249 -16.951 1.00 79.62 185 LYS A CA 1
ATOM 1493 C C . LYS A 1 185 ? -6.446 8.208 -17.393 1.00 79.62 185 LYS A C 1
ATOM 1495 O O . LYS A 1 185 ? -5.944 7.461 -16.554 1.00 79.62 185 LYS A O 1
ATOM 1500 N N . GLU A 1 186 ? -6.143 8.158 -18.687 1.00 88.38 186 GLU A N 1
ATOM 1501 C CA . GLU A 1 186 ? -5.029 7.334 -19.160 1.00 88.38 186 GLU A CA 1
ATOM 1502 C C . GLU A 1 186 ? -3.730 7.740 -18.451 1.00 88.38 186 GLU A C 1
ATOM 1504 O O . GLU A 1 186 ? -3.511 8.913 -18.131 1.00 88.38 186 GLU A O 1
ATOM 1509 N N . LYS A 1 187 ? -2.910 6.740 -18.141 1.00 92.44 187 LYS A N 1
ATOM 1510 C CA . LYS A 1 187 ? -1.666 6.901 -17.390 1.00 92.44 187 LYS A CA 1
ATOM 1511 C C . LYS A 1 187 ? -0.611 5.933 -17.883 1.00 92.44 187 LYS A C 1
ATOM 1513 O O . LYS A 1 187 ? -0.942 4.883 -18.442 1.00 92.44 187 LYS A O 1
ATOM 1518 N N . ILE A 1 188 ? 0.637 6.270 -17.598 1.00 95.81 188 ILE A N 1
ATOM 1519 C CA . ILE A 1 188 ? 1.785 5.439 -17.921 1.00 95.81 188 ILE A CA 1
ATOM 1520 C C . ILE A 1 188 ? 2.386 4.905 -16.626 1.00 95.81 188 ILE A C 1
ATOM 1522 O O . ILE A 1 188 ? 2.646 5.667 -15.701 1.00 95.81 188 ILE A O 1
ATOM 1526 N N . VAL A 1 189 ? 2.615 3.599 -16.545 1.00 97.06 189 VAL A N 1
ATOM 1527 C CA . VAL A 1 189 ? 3.278 2.963 -15.401 1.00 97.06 189 VAL A CA 1
ATOM 1528 C C . VAL A 1 189 ? 4.544 2.274 -15.878 1.00 97.06 189 VAL A C 1
ATOM 1530 O O . VAL A 1 189 ? 4.513 1.481 -16.815 1.00 97.06 189 VAL A O 1
ATOM 1533 N N . VAL A 1 190 ? 5.657 2.540 -15.204 1.00 97.19 190 VAL A N 1
ATOM 1534 C CA . VAL A 1 190 ? 6.925 1.862 -15.460 1.00 97.19 190 VAL A CA 1
ATOM 1535 C C . VAL A 1 190 ? 6.993 0.554 -14.681 1.00 97.19 190 VAL A C 1
ATOM 1537 O O . VAL A 1 190 ? 6.838 0.542 -13.460 1.00 97.19 190 VAL A O 1
ATOM 1540 N N . ILE A 1 191 ? 7.277 -0.544 -15.378 1.00 96.00 191 ILE A N 1
ATOM 1541 C CA . ILE A 1 191 ? 7.586 -1.843 -14.774 1.00 96.00 191 ILE A CA 1
ATOM 1542 C C . ILE A 1 191 ? 9.062 -2.136 -15.049 1.00 96.00 191 ILE A C 1
ATOM 1544 O O . ILE A 1 191 ? 9.435 -2.272 -16.215 1.00 96.00 191 ILE A O 1
ATOM 1548 N N . PRO A 1 192 ? 9.923 -2.208 -14.018 1.00 92.50 192 PRO A N 1
ATOM 1549 C CA . PRO A 1 192 ? 11.314 -2.578 -14.213 1.00 92.50 192 PRO A CA 1
ATOM 1550 C C . PRO A 1 192 ? 11.398 -4.061 -14.571 1.00 92.50 192 PRO A C 1
ATOM 1552 O O . PRO A 1 192 ? 10.931 -4.909 -13.813 1.00 92.50 192 PRO A O 1
ATOM 1555 N N . VAL A 1 193 ? 12.018 -4.357 -15.706 1.00 89.75 193 VAL A N 1
ATOM 1556 C CA . VAL A 1 193 ? 12.228 -5.711 -16.225 1.00 89.75 193 VAL A CA 1
ATOM 1557 C C . VAL A 1 193 ? 13.717 -5.974 -16.442 1.00 89.75 193 VAL A C 1
ATOM 1559 O O . VAL A 1 193 ? 14.566 -5.078 -16.336 1.00 89.75 193 VAL A O 1
ATOM 1562 N N . ASP A 1 194 ? 14.061 -7.226 -16.706 1.00 86.31 194 ASP A N 1
ATOM 1563 C CA . ASP A 1 194 ? 15.379 -7.588 -17.204 1.00 86.31 194 ASP A CA 1
ATOM 1564 C C . ASP A 1 194 ? 15.506 -7.297 -18.705 1.00 86.31 194 ASP A C 1
ATOM 1566 O O . ASP A 1 194 ? 14.514 -7.180 -19.424 1.00 86.31 194 ASP A O 1
ATOM 1570 N N . ALA A 1 195 ? 16.742 -7.168 -19.175 1.00 85.19 195 ALA A N 1
ATOM 1571 C CA . ALA A 1 195 ? 17.047 -6.814 -20.554 1.00 85.19 195 ALA A CA 1
ATOM 1572 C C . ALA A 1 195 ? 16.595 -7.866 -21.579 1.00 85.19 195 ALA A C 1
ATOM 1574 O O . ALA A 1 195 ? 16.416 -7.513 -22.743 1.00 85.19 195 ALA A O 1
ATOM 1575 N N . ASP A 1 196 ? 16.362 -9.114 -21.162 1.00 85.06 196 ASP A N 1
ATOM 1576 C CA . ASP A 1 196 ? 15.853 -10.172 -22.037 1.00 85.06 196 ASP A CA 1
ATOM 1577 C C . ASP A 1 196 ? 14.315 -10.193 -22.095 1.00 85.06 196 ASP A C 1
ATOM 1579 O O . ASP A 1 196 ? 13.741 -10.865 -22.956 1.00 85.06 196 ASP A O 1
ATOM 1583 N N . PHE A 1 197 ? 13.650 -9.392 -21.250 1.00 87.06 197 PHE A N 1
ATOM 1584 C CA . PHE A 1 197 ? 12.196 -9.309 -21.123 1.00 87.06 197 PHE A CA 1
ATOM 1585 C C . PHE A 1 197 ? 11.575 -10.681 -20.822 1.00 87.06 197 PHE A C 1
ATOM 1587 O O . PHE A 1 197 ? 10.656 -11.119 -21.515 1.00 87.06 197 PHE A O 1
ATOM 1594 N N . ASN A 1 198 ? 12.070 -11.367 -19.788 1.00 86.69 198 ASN A N 1
ATOM 1595 C CA . ASN A 1 198 ? 11.521 -12.657 -19.371 1.00 86.69 198 ASN A CA 1
ATOM 1596 C C . ASN A 1 198 ? 10.082 -12.496 -18.842 1.00 86.69 198 ASN A C 1
ATOM 1598 O O . ASN A 1 198 ? 9.877 -11.873 -17.811 1.00 86.69 198 ASN A O 1
ATOM 1602 N N . MET A 1 199 ? 9.084 -13.090 -19.505 1.00 88.31 199 MET A N 1
ATOM 1603 C CA . MET A 1 199 ? 7.656 -12.950 -19.142 1.00 88.31 199 MET A CA 1
ATOM 1604 C C . MET A 1 199 ? 7.119 -14.103 -18.281 1.00 88.31 199 MET A C 1
ATOM 1606 O O . MET A 1 199 ? 5.909 -14.259 -18.122 1.00 88.31 199 MET A O 1
ATOM 1610 N N . ARG A 1 200 ? 8.021 -14.898 -17.699 1.00 83.38 200 ARG A N 1
ATOM 1611 C CA . ARG A 1 200 ? 7.695 -16.056 -16.866 1.00 83.38 200 ARG A CA 1
ATOM 1612 C C . ARG A 1 200 ? 8.117 -15.825 -15.422 1.00 83.38 200 ARG A C 1
ATOM 1614 O O . ARG A 1 200 ? 9.212 -15.331 -15.156 1.00 83.38 200 ARG A O 1
ATOM 1621 N N . VAL A 1 201 ? 7.252 -16.215 -14.489 1.00 80.50 201 VAL A N 1
ATOM 1622 C CA . VAL A 1 201 ? 7.567 -16.251 -13.055 1.00 80.50 201 VAL A CA 1
ATOM 1623 C C . VAL A 1 201 ? 8.155 -17.618 -12.710 1.00 80.50 201 VAL A C 1
ATOM 1625 O O . VAL A 1 201 ? 7.653 -18.634 -13.185 1.00 80.50 201 VAL A O 1
ATOM 1628 N N . SER A 1 202 ? 9.212 -17.640 -11.898 1.00 76.44 202 SER A N 1
ATOM 1629 C CA . SER A 1 202 ? 9.830 -18.883 -11.421 1.00 76.44 202 SER A CA 1
ATOM 1630 C C . SER A 1 202 ? 8.882 -19.676 -10.530 1.00 76.44 202 SER A C 1
ATOM 1632 O O . SER A 1 202 ? 8.329 -19.118 -9.580 1.00 76.44 202 SER A O 1
ATOM 1634 N N . ASN A 1 203 ? 8.787 -20.982 -10.764 1.00 70.94 203 ASN A N 1
ATOM 1635 C CA . ASN A 1 203 ? 8.153 -21.931 -9.858 1.00 70.94 203 ASN A CA 1
ATOM 1636 C C . ASN A 1 203 ? 9.199 -22.706 -9.048 1.00 70.94 203 ASN A C 1
ATOM 1638 O O . ASN A 1 203 ? 10.359 -22.848 -9.439 1.00 70.94 203 ASN A O 1
ATOM 1642 N N . PHE A 1 204 ? 8.782 -23.223 -7.891 1.00 58.97 204 PHE A N 1
ATOM 1643 C CA . PHE A 1 204 ? 9.629 -24.093 -7.081 1.00 58.97 204 PHE A CA 1
ATOM 1644 C C . PHE A 1 204 ? 9.910 -25.395 -7.849 1.00 58.97 204 PHE A C 1
ATOM 1646 O O . PHE A 1 204 ? 8.974 -26.128 -8.163 1.00 58.97 204 PHE A O 1
ATOM 1653 N N . GLY A 1 205 ? 11.183 -25.667 -8.148 1.00 56.19 205 GLY A N 1
ATOM 1654 C CA . GLY A 1 205 ? 11.610 -26.833 -8.933 1.00 56.19 205 GLY A CA 1
ATOM 1655 C C . GLY A 1 205 ? 11.895 -26.562 -10.415 1.00 56.19 205 GLY A C 1
ATOM 1656 O O . GLY A 1 205 ? 12.196 -27.510 -11.130 1.00 56.19 205 GLY A O 1
ATOM 1657 N N . ASP A 1 206 ? 11.825 -25.310 -10.883 1.00 63.56 206 ASP A N 1
ATOM 1658 C CA . ASP A 1 206 ? 12.294 -24.965 -12.231 1.00 63.56 206 ASP A CA 1
ATOM 1659 C C . ASP A 1 206 ? 13.833 -25.085 -12.322 1.00 63.56 206 ASP A C 1
ATOM 1661 O O . ASP A 1 206 ? 14.556 -24.523 -11.497 1.00 63.56 206 ASP A O 1
ATOM 1665 N N . ASP A 1 207 ? 14.340 -25.737 -13.376 1.00 54.72 207 ASP A N 1
ATOM 1666 C CA . ASP A 1 207 ? 15.784 -25.871 -13.664 1.00 54.72 207 ASP A CA 1
ATOM 1667 C C . ASP A 1 207 ? 16.465 -24.527 -14.005 1.00 54.72 207 ASP A C 1
ATOM 1669 O O . ASP A 1 207 ? 17.693 -24.417 -14.040 1.00 54.72 207 ASP A O 1
ATOM 1673 N N . LYS A 1 208 ? 15.668 -23.481 -14.269 1.00 58.91 208 LYS A N 1
ATOM 1674 C CA . LYS A 1 208 ? 16.119 -22.124 -14.591 1.00 58.91 208 LYS A CA 1
ATOM 1675 C C . LYS A 1 208 ? 15.348 -21.105 -13.756 1.00 58.91 208 LYS A C 1
ATOM 1677 O O . LYS A 1 208 ? 14.121 -21.086 -13.766 1.00 58.91 208 LYS A O 1
ATOM 1682 N N . PHE A 1 209 ? 16.065 -20.213 -13.074 1.00 58.00 209 PHE A N 1
ATOM 1683 C CA . PHE A 1 209 ? 15.439 -19.116 -12.338 1.00 58.00 209 PHE A CA 1
ATOM 1684 C C . PHE A 1 209 ? 15.007 -18.016 -13.322 1.00 58.00 209 PHE A C 1
ATOM 1686 O O . PHE A 1 209 ? 15.841 -17.361 -13.941 1.00 58.00 209 PHE A O 1
ATOM 1693 N N . PHE A 1 210 ? 13.698 -17.819 -13.461 1.00 72.69 210 PHE A N 1
ATOM 1694 C CA . PHE A 1 210 ? 13.073 -16.689 -14.149 1.00 72.69 210 PHE A CA 1
ATOM 1695 C C . PHE A 1 210 ? 12.793 -15.524 -13.172 1.00 72.69 210 PHE A C 1
ATOM 1697 O O . PHE A 1 210 ? 13.474 -15.339 -12.157 1.00 72.69 210 PHE A O 1
ATOM 1704 N N . VAL A 1 211 ? 11.779 -14.705 -13.464 1.00 77.75 211 VAL A N 1
ATOM 1705 C CA . VAL A 1 211 ? 11.390 -13.559 -12.640 1.00 77.75 211 VAL A CA 1
ATOM 1706 C C . VAL A 1 211 ? 10.876 -14.034 -11.281 1.00 77.75 211 VAL A C 1
ATOM 1708 O O . VAL A 1 211 ? 10.003 -14.894 -11.190 1.00 77.75 211 VAL A O 1
ATOM 1711 N N . THR A 1 212 ? 11.377 -13.444 -10.195 1.00 78.38 212 THR A N 1
ATOM 1712 C CA . THR A 1 212 ? 10.900 -13.772 -8.844 1.00 78.38 212 THR A CA 1
ATOM 1713 C C . THR A 1 212 ? 9.501 -13.207 -8.600 1.00 78.38 212 THR A C 1
ATOM 1715 O O . THR A 1 212 ? 9.248 -12.026 -8.854 1.00 78.38 212 THR A O 1
ATOM 1718 N N . GLU A 1 213 ? 8.603 -14.024 -8.043 1.00 81.56 213 GLU A N 1
ATOM 1719 C CA . GLU A 1 213 ? 7.201 -13.669 -7.751 1.00 81.56 213 GLU A CA 1
ATOM 1720 C C . GLU A 1 213 ? 7.040 -12.377 -6.938 1.00 81.56 213 GLU A C 1
ATOM 1722 O O . GLU A 1 213 ? 6.144 -11.577 -7.188 1.00 81.56 213 GLU A O 1
ATOM 1727 N N . ASN A 1 214 ? 7.942 -12.131 -5.987 1.00 82.12 214 ASN A N 1
ATOM 1728 C CA . ASN A 1 214 ? 7.834 -11.004 -5.065 1.00 82.12 214 ASN A CA 1
ATOM 1729 C C . ASN A 1 214 ? 8.366 -9.679 -5.641 1.00 82.12 214 ASN A C 1
ATOM 1731 O O . ASN A 1 214 ? 8.151 -8.623 -5.031 1.00 82.12 214 ASN A O 1
ATOM 1735 N N . SER A 1 215 ? 9.024 -9.715 -6.805 1.00 85.81 215 SER A N 1
ATOM 1736 C CA . SER A 1 215 ? 9.470 -8.518 -7.525 1.00 85.81 215 SER A CA 1
ATOM 1737 C C . SER A 1 215 ? 8.292 -7.753 -8.142 1.00 85.81 215 SER A C 1
ATOM 1739 O O . SER A 1 215 ? 7.206 -8.298 -8.327 1.00 85.81 215 SER A O 1
ATOM 1741 N N . ILE A 1 216 ? 8.491 -6.475 -8.494 1.00 90.06 216 ILE A N 1
ATOM 1742 C CA . ILE A 1 216 ? 7.466 -5.687 -9.209 1.00 90.06 216 ILE A CA 1
ATOM 1743 C C . ILE A 1 216 ? 7.112 -6.360 -10.544 1.00 90.06 216 ILE A C 1
ATOM 1745 O O . ILE A 1 216 ? 5.936 -6.456 -10.882 1.00 90.06 216 ILE A O 1
ATOM 1749 N N . HIS A 1 217 ? 8.114 -6.880 -11.260 1.00 91.25 217 HIS A N 1
ATOM 1750 C CA . HIS A 1 217 ? 7.922 -7.620 -12.506 1.00 91.25 217 HIS A CA 1
ATOM 1751 C C . HIS A 1 217 ? 7.070 -8.883 -12.290 1.00 91.25 217 HIS A C 1
ATOM 1753 O O . HIS A 1 217 ? 6.069 -9.072 -12.975 1.00 91.25 217 HIS A O 1
ATOM 1759 N N . GLY A 1 218 ? 7.400 -9.696 -11.281 1.00 90.19 218 GLY A N 1
ATOM 1760 C CA . GLY A 1 218 ? 6.657 -10.917 -10.960 1.00 90.19 218 GLY A CA 1
ATOM 1761 C C . GLY A 1 218 ? 5.208 -10.641 -10.565 1.00 90.19 218 GLY A C 1
ATOM 1762 O O . GLY A 1 218 ? 4.293 -11.263 -11.100 1.00 90.19 218 GLY A O 1
ATOM 1763 N N . LYS A 1 219 ? 4.975 -9.637 -9.711 1.00 91.31 219 LYS A N 1
ATOM 1764 C CA . LYS A 1 219 ? 3.619 -9.215 -9.322 1.00 91.31 219 LYS A CA 1
ATOM 1765 C C . LYS A 1 219 ? 2.808 -8.669 -10.493 1.00 91.31 219 LYS A C 1
ATOM 1767 O O . LYS A 1 219 ? 1.595 -8.850 -10.525 1.00 91.31 219 LYS A O 1
ATOM 1772 N N . TRP A 1 220 ? 3.452 -7.995 -11.444 1.00 95.00 220 TRP A N 1
ATOM 1773 C CA . TRP A 1 220 ? 2.794 -7.530 -12.664 1.00 95.00 220 TRP A CA 1
ATOM 1774 C C . TRP A 1 220 ? 2.344 -8.704 -13.546 1.00 95.00 220 TRP A C 1
ATOM 1776 O O . TRP A 1 220 ? 1.190 -8.720 -13.972 1.00 95.00 220 TRP A O 1
ATOM 1786 N N . LEU A 1 221 ? 3.199 -9.716 -13.740 1.00 93.88 221 LEU A N 1
ATOM 1787 C CA . LEU A 1 221 ? 2.851 -10.945 -14.468 1.00 93.88 221 LEU A CA 1
ATOM 1788 C C . LEU A 1 221 ? 1.704 -11.704 -13.785 1.00 93.88 221 LEU A C 1
ATOM 1790 O O . LEU A 1 221 ? 0.716 -12.047 -14.431 1.00 93.88 221 LEU A O 1
ATOM 1794 N N . GLN A 1 222 ? 1.782 -11.889 -12.464 1.00 91.56 222 GLN A N 1
ATOM 1795 C CA . GLN A 1 222 ? 0.715 -12.518 -11.677 1.00 91.56 222 GLN A CA 1
ATOM 1796 C C . GLN A 1 222 ? -0.613 -11.761 -11.809 1.00 91.56 222 GLN A C 1
ATOM 1798 O O . GLN A 1 222 ? -1.646 -12.375 -12.066 1.00 91.56 222 GLN A O 1
ATOM 1803 N N . ALA A 1 223 ? -0.589 -10.429 -11.715 1.00 91.88 223 ALA A N 1
ATOM 1804 C CA . ALA A 1 223 ? -1.788 -9.612 -11.868 1.00 91.88 223 ALA A CA 1
ATOM 1805 C C . ALA A 1 223 ? -2.422 -9.743 -13.265 1.00 91.88 223 ALA A C 1
ATOM 1807 O O . ALA A 1 223 ? -3.644 -9.693 -13.378 1.00 91.88 223 ALA A O 1
ATOM 1808 N N . LEU A 1 224 ? -1.628 -9.927 -14.326 1.00 93.38 224 LEU A N 1
ATOM 1809 C CA . LEU A 1 224 ? -2.144 -10.199 -15.672 1.00 93.38 224 LEU A CA 1
ATOM 1810 C C . LEU A 1 224 ? -2.731 -11.611 -15.791 1.00 93.38 224 LEU A C 1
ATOM 1812 O O . LEU A 1 224 ? -3.817 -11.766 -16.353 1.00 93.38 224 LEU A O 1
ATOM 1816 N N . HIS A 1 225 ? -2.072 -12.613 -15.205 1.00 90.50 225 HIS A N 1
ATOM 1817 C CA . HIS A 1 225 ? -2.578 -13.988 -15.157 1.00 90.50 225 HIS A CA 1
ATOM 1818 C C . HIS A 1 225 ? -3.924 -14.070 -14.422 1.00 90.50 225 HIS A C 1
ATOM 1820 O O . HIS A 1 225 ? -4.864 -14.685 -14.919 1.00 90.50 225 HIS A O 1
ATOM 1826 N N . GLU A 1 226 ? -4.077 -13.365 -13.297 1.00 89.56 226 GLU A N 1
ATOM 1827 C CA . GLU A 1 226 ? -5.351 -13.236 -12.569 1.00 89.56 226 GLU A CA 1
ATOM 1828 C C . GLU A 1 226 ? -6.464 -12.553 -13.387 1.00 89.56 226 GLU A C 1
ATOM 1830 O O . GLU A 1 226 ? -7.638 -12.603 -13.014 1.00 89.56 226 GLU A O 1
ATOM 1835 N N . LYS A 1 227 ? -6.117 -11.871 -14.484 1.00 90.56 227 LYS A N 1
ATOM 1836 C CA . LYS A 1 227 ? -7.062 -11.270 -15.439 1.00 90.56 227 LYS A CA 1
ATOM 1837 C C . LYS A 1 227 ? -7.242 -12.114 -16.702 1.00 90.56 227 LYS A C 1
ATOM 1839 O O . LYS A 1 227 ? -7.890 -11.654 -17.638 1.00 90.56 227 LYS A O 1
ATOM 1844 N N . GLY A 1 228 ? -6.708 -13.335 -16.714 1.00 92.12 228 GLY A N 1
ATOM 1845 C CA . GLY A 1 228 ? -6.853 -14.297 -17.805 1.00 92.12 228 GLY A CA 1
ATOM 1846 C C . GLY A 1 228 ? -5.916 -14.066 -18.989 1.00 92.12 228 GLY A C 1
ATOM 1847 O O . GLY A 1 228 ? -6.125 -14.669 -20.035 1.00 92.12 228 GLY A O 1
ATOM 1848 N N . ILE A 1 229 ? -4.899 -13.210 -18.852 1.00 92.88 229 ILE A N 1
ATOM 1849 C CA . ILE A 1 229 ? -3.925 -12.953 -19.920 1.00 92.88 229 ILE A CA 1
ATOM 1850 C C . ILE A 1 229 ? -2.789 -13.962 -19.784 1.00 92.88 229 ILE A C 1
ATOM 1852 O O . ILE A 1 229 ? -2.162 -14.042 -18.731 1.00 92.88 229 ILE A O 1
ATOM 1856 N N . THR A 1 230 ? -2.515 -14.725 -20.841 1.00 91.12 230 THR A N 1
ATOM 1857 C CA . THR A 1 230 ? -1.450 -15.745 -20.832 1.00 91.12 230 THR A CA 1
ATOM 1858 C C . THR A 1 230 ? -0.077 -15.151 -21.147 1.00 91.12 230 THR A C 1
ATOM 1860 O O . THR A 1 230 ? 0.011 -14.135 -21.832 1.00 91.12 230 THR A O 1
ATOM 1863 N N . GLU A 1 231 ? 1.005 -15.823 -20.742 1.00 88.12 231 GLU A N 1
ATOM 1864 C CA . GLU A 1 231 ? 2.385 -15.441 -21.092 1.00 88.12 231 GLU A CA 1
ATOM 1865 C C . GLU A 1 231 ? 2.565 -15.210 -22.604 1.00 88.12 231 GLU A C 1
ATOM 1867 O O . GLU A 1 231 ? 3.113 -14.191 -23.025 1.00 88.12 231 GLU A O 1
ATOM 1872 N N . SER A 1 232 ? 2.032 -16.115 -23.434 1.00 89.31 232 SER A N 1
ATOM 1873 C CA . SER A 1 232 ? 2.100 -15.991 -24.897 1.00 89.31 232 SER A CA 1
ATOM 1874 C C . SER A 1 232 ? 1.399 -14.730 -25.411 1.00 89.31 232 SER A C 1
ATOM 1876 O O . SER A 1 232 ? 1.894 -14.048 -26.310 1.00 89.31 232 SER A O 1
ATOM 1878 N N . GLU A 1 233 ? 0.269 -14.371 -24.801 1.00 92.69 233 GLU A N 1
ATOM 1879 C CA . GLU A 1 233 ? -0.477 -13.170 -25.149 1.00 92.69 233 GLU A CA 1
ATOM 1880 C C . GLU A 1 233 ? 0.278 -11.907 -24.723 1.00 92.69 233 GLU A C 1
ATOM 1882 O O . GLU A 1 233 ? 0.293 -10.924 -25.464 1.00 92.69 233 GLU A O 1
ATOM 1887 N N . ILE A 1 234 ? 0.949 -11.939 -23.565 1.00 92.44 234 ILE A N 1
ATOM 1888 C CA . ILE A 1 234 ? 1.809 -10.845 -23.102 1.00 92.44 234 ILE A CA 1
ATOM 1889 C C . ILE A 1 234 ? 2.901 -10.583 -24.134 1.00 92.44 234 ILE A C 1
ATOM 1891 O O . ILE A 1 234 ? 2.993 -9.468 -24.647 1.00 92.44 234 ILE A O 1
ATOM 1895 N N . VAL A 1 235 ? 3.673 -11.613 -24.490 1.00 90.62 235 VAL A N 1
ATOM 1896 C CA . VAL A 1 235 ? 4.777 -11.506 -25.457 1.00 90.62 235 VAL A CA 1
ATOM 1897 C C . VAL A 1 235 ? 4.292 -10.950 -26.797 1.00 90.62 235 VAL A C 1
ATOM 1899 O O . VAL A 1 235 ? 4.899 -10.023 -27.330 1.00 90.62 235 VAL A O 1
ATOM 1902 N N . ASN A 1 236 ? 3.162 -11.446 -27.307 1.00 91.81 236 ASN A N 1
ATOM 1903 C CA . ASN A 1 236 ? 2.606 -11.016 -28.593 1.00 91.81 236 ASN A CA 1
ATOM 1904 C C . ASN A 1 236 ? 2.076 -9.574 -28.583 1.00 91.81 236 ASN A C 1
ATOM 1906 O O . ASN A 1 236 ? 2.006 -8.927 -29.629 1.00 91.81 236 ASN A O 1
ATOM 1910 N N . ARG A 1 237 ? 1.678 -9.057 -27.417 1.00 94.00 237 ARG A N 1
ATOM 1911 C CA . ARG A 1 237 ? 1.131 -7.701 -27.269 1.00 94.00 237 ARG A CA 1
ATOM 1912 C C . ARG A 1 237 ? 2.193 -6.645 -26.985 1.00 94.00 237 ARG A C 1
ATOM 1914 O O . ARG A 1 237 ? 1.875 -5.458 -27.099 1.00 94.00 237 ARG A O 1
ATOM 1921 N N . ILE A 1 238 ? 3.415 -7.036 -26.613 1.00 93.19 238 ILE A N 1
ATOM 1922 C CA . ILE A 1 238 ? 4.488 -6.077 -26.344 1.00 93.19 238 ILE A CA 1
ATOM 1923 C C . ILE A 1 238 ? 4.967 -5.453 -27.654 1.00 93.19 238 ILE A C 1
ATOM 1925 O O . ILE A 1 238 ? 5.442 -6.129 -28.565 1.00 93.19 238 ILE A O 1
ATOM 1929 N N . LYS A 1 239 ? 4.902 -4.123 -27.723 1.00 92.00 239 LYS A N 1
ATOM 1930 C CA . LYS A 1 239 ? 5.492 -3.349 -28.816 1.00 92.00 239 LYS A CA 1
ATOM 1931 C C . LYS A 1 239 ? 6.856 -2.845 -28.382 1.00 92.00 239 LYS A C 1
ATOM 1933 O O . LYS A 1 239 ? 6.961 -1.930 -27.570 1.00 92.00 239 LYS A O 1
ATOM 1938 N N . TYR A 1 240 ? 7.907 -3.440 -28.927 1.00 86.75 240 TYR A N 1
ATOM 1939 C CA . TYR A 1 240 ? 9.266 -2.977 -28.684 1.00 86.75 240 TYR A CA 1
ATOM 1940 C C . TYR A 1 240 ? 9.592 -1.807 -29.601 1.00 86.75 240 TYR A C 1
ATOM 1942 O O . TYR A 1 240 ? 9.399 -1.898 -30.813 1.00 86.75 240 TYR A O 1
ATOM 1950 N N . LYS A 1 241 ? 10.125 -0.721 -29.039 1.00 70.00 241 LYS A N 1
ATOM 1951 C CA . LYS A 1 241 ? 10.637 0.387 -29.854 1.00 70.00 241 LYS A CA 1
ATOM 1952 C C . LYS A 1 241 ? 12.139 0.329 -30.094 1.00 70.00 241 LYS A C 1
ATOM 1954 O O . LYS A 1 241 ? 12.569 0.882 -31.090 1.00 70.00 241 LYS A O 1
ATOM 1959 N N . ASN A 1 242 ? 12.895 -0.385 -29.251 1.00 62.53 242 ASN A N 1
ATOM 1960 C CA . ASN A 1 242 ? 14.335 -0.639 -29.404 1.00 62.53 242 ASN A CA 1
ATOM 1961 C C . ASN A 1 242 ? 14.735 -1.925 -28.652 1.00 62.53 242 ASN A C 1
ATOM 1963 O O . ASN A 1 242 ? 15.327 -1.858 -27.577 1.00 62.53 242 ASN A O 1
ATOM 1967 N N . ARG A 1 243 ? 14.379 -3.113 -29.165 1.00 67.75 243 ARG A N 1
ATOM 1968 C CA . ARG A 1 243 ? 14.783 -4.385 -28.535 1.00 67.75 243 ARG A CA 1
ATOM 1969 C C . ARG A 1 243 ? 16.228 -4.710 -28.905 1.00 67.75 243 ARG A C 1
ATOM 1971 O O . ARG A 1 243 ? 16.476 -5.431 -29.862 1.00 67.75 243 ARG A O 1
ATOM 1978 N N . GLN A 1 244 ? 17.172 -4.155 -28.151 1.00 66.44 244 GLN A N 1
ATOM 1979 C CA . GLN A 1 244 ? 18.600 -4.461 -28.300 1.00 66.44 244 GLN A CA 1
ATOM 1980 C C . GLN A 1 244 ? 19.139 -5.337 -27.160 1.00 66.44 244 GLN A C 1
ATOM 1982 O O . GLN A 1 244 ? 20.347 -5.481 -27.020 1.00 66.44 244 GLN A O 1
ATOM 1987 N N . ASN A 1 245 ? 18.256 -5.894 -26.322 1.00 71.38 245 ASN A N 1
ATOM 1988 C CA . ASN A 1 245 ? 18.602 -6.630 -25.098 1.00 71.38 245 ASN A CA 1
ATOM 1989 C C . ASN A 1 245 ? 19.634 -5.886 -24.225 1.00 71.38 245 ASN A C 1
ATOM 1991 O O . ASN A 1 245 ? 20.521 -6.475 -23.600 1.00 71.38 245 ASN A O 1
ATOM 1995 N N . ASN A 1 246 ? 19.498 -4.558 -24.198 1.00 83.75 246 ASN A N 1
ATOM 1996 C CA . ASN A 1 246 ? 20.362 -3.633 -23.481 1.00 83.75 246 ASN A CA 1
ATOM 1997 C C . ASN A 1 246 ? 19.561 -2.882 -22.419 1.00 83.75 246 ASN A C 1
ATOM 1999 O O . ASN A 1 246 ? 18.345 -2.699 -22.531 1.00 83.75 246 ASN A O 1
ATOM 2003 N N . ILE A 1 247 ? 20.259 -2.417 -21.390 1.00 86.12 247 ILE A N 1
ATOM 2004 C CA . ILE A 1 247 ? 19.678 -1.555 -20.359 1.00 86.12 247 ILE A CA 1
ATOM 2005 C C . ILE A 1 247 ? 19.148 -0.273 -21.014 1.00 86.12 247 ILE A C 1
ATOM 2007 O O . ILE A 1 247 ? 19.754 0.247 -21.946 1.00 86.12 247 ILE A O 1
ATOM 2011 N N . GLY A 1 248 ? 17.978 0.187 -20.569 1.00 86.94 248 GLY A N 1
ATOM 2012 C CA . GLY A 1 248 ? 17.255 1.304 -21.182 1.00 86.94 248 GLY A CA 1
ATOM 2013 C C . GLY A 1 248 ? 16.359 0.922 -22.367 1.00 86.94 248 GLY A C 1
ATOM 2014 O O . GLY A 1 248 ? 15.635 1.779 -22.867 1.00 86.94 248 GLY A O 1
ATOM 2015 N N . SER A 1 249 ? 16.338 -0.348 -22.797 1.00 91.75 249 SER A N 1
ATOM 2016 C CA . SER A 1 249 ? 15.328 -0.832 -23.752 1.00 91.75 249 SER A CA 1
ATOM 2017 C C . SER A 1 249 ? 13.922 -0.696 -23.156 1.00 91.75 249 SER A C 1
ATOM 2019 O O . SER A 1 249 ? 13.714 -1.016 -21.983 1.00 91.75 249 SER A O 1
ATOM 2021 N N . ILE A 1 250 ? 12.953 -0.258 -23.968 1.00 93.75 250 ILE A N 1
ATOM 2022 C CA . ILE A 1 250 ? 11.556 -0.072 -23.551 1.00 93.75 250 ILE A CA 1
ATOM 2023 C C . ILE A 1 250 ? 10.621 -0.896 -24.439 1.00 93.75 250 ILE A C 1
ATOM 2025 O O . ILE A 1 250 ? 10.649 -0.799 -25.672 1.00 93.75 250 ILE A O 1
ATOM 2029 N N . GLY A 1 251 ? 9.790 -1.707 -23.785 1.00 94.38 251 GLY A N 1
ATOM 2030 C CA . GLY A 1 251 ? 8.626 -2.358 -24.379 1.00 94.38 251 GLY A CA 1
ATOM 2031 C C . GLY A 1 251 ? 7.335 -1.693 -23.909 1.00 94.38 251 GLY A C 1
ATOM 2032 O O . GLY A 1 251 ? 7.221 -1.304 -22.750 1.00 94.38 251 GLY A O 1
ATOM 2033 N N . GLU A 1 252 ? 6.349 -1.575 -24.790 1.00 95.19 252 GLU A N 1
ATOM 2034 C CA . GLU A 1 252 ? 5.024 -1.066 -24.442 1.00 95.19 252 GLU A CA 1
ATOM 2035 C C . GLU A 1 252 ? 4.014 -2.199 -24.327 1.00 95.19 252 GLU A C 1
ATOM 2037 O O . GLU A 1 252 ? 3.879 -3.010 -25.242 1.00 95.19 252 GLU A O 1
ATOM 2042 N N . PHE A 1 253 ? 3.235 -2.202 -23.252 1.00 95.31 253 PHE A N 1
ATOM 2043 C CA . PHE A 1 253 ? 2.089 -3.091 -23.106 1.00 95.31 253 PHE A CA 1
ATOM 2044 C C . PHE A 1 253 ? 0.874 -2.275 -22.664 1.00 95.31 253 PHE A C 1
ATOM 2046 O O . PHE A 1 253 ? 0.927 -1.589 -21.651 1.00 95.31 253 PHE A O 1
ATOM 2053 N N . LYS A 1 254 ? -0.236 -2.313 -23.406 1.00 93.88 254 LYS A N 1
ATOM 2054 C CA . LYS A 1 254 ? -1.471 -1.605 -23.020 1.00 93.88 254 LYS A CA 1
ATOM 2055 C C . LYS A 1 254 ? -2.461 -2.583 -22.404 1.00 93.88 254 LYS A C 1
ATOM 2057 O O . LYS A 1 254 ? -2.786 -3.597 -23.022 1.00 93.88 254 LYS A O 1
ATOM 2062 N N . TYR A 1 255 ? -3.000 -2.244 -21.237 1.00 92.81 255 TYR A N 1
ATOM 2063 C CA . TYR A 1 255 ? -4.138 -2.940 -20.639 1.00 92.81 255 TYR A CA 1
ATOM 2064 C C . TYR A 1 255 ? -5.125 -1.927 -20.066 1.00 92.81 255 TYR A C 1
ATOM 2066 O O . TYR A 1 255 ? -4.792 -1.135 -19.182 1.00 92.81 255 TYR A O 1
ATOM 2074 N N . SER A 1 256 ? -6.362 -1.956 -20.571 1.00 90.00 256 SER A N 1
ATOM 2075 C CA . SER A 1 256 ? -7.387 -0.966 -20.229 1.00 90.00 256 SER A CA 1
ATOM 2076 C C . SER A 1 256 ? -6.858 0.469 -20.440 1.00 90.00 256 SER A C 1
ATOM 2078 O O . SER A 1 256 ? -6.326 0.779 -21.508 1.00 90.00 256 SER A O 1
ATOM 2080 N N . LYS A 1 257 ? -6.984 1.344 -19.436 1.00 89.38 257 LYS A N 1
ATOM 2081 C CA . LYS A 1 257 ? -6.504 2.737 -19.444 1.00 89.38 257 LYS A CA 1
ATOM 2082 C C . LYS A 1 257 ? -5.058 2.911 -18.954 1.00 89.38 257 LYS A C 1
ATOM 2084 O O . LYS A 1 257 ? -4.627 4.041 -18.732 1.00 89.38 257 LYS A O 1
ATOM 2089 N N . THR A 1 258 ? -4.319 1.822 -18.760 1.00 93.50 258 THR A N 1
ATOM 2090 C CA . THR A 1 258 ? -2.921 1.867 -18.325 1.00 93.50 258 THR A CA 1
ATOM 2091 C C . THR A 1 258 ? -2.018 1.446 -19.477 1.00 93.50 258 THR A C 1
ATOM 2093 O O . THR A 1 258 ? -2.151 0.345 -20.021 1.00 93.50 258 THR A O 1
ATOM 2096 N N . LEU A 1 259 ? -1.095 2.330 -19.848 1.00 95.06 259 LEU A N 1
ATOM 2097 C CA . LEU A 1 259 ? 0.031 2.007 -20.715 1.00 95.06 259 LEU A CA 1
ATOM 2098 C C . LEU A 1 259 ? 1.225 1.646 -19.831 1.00 95.06 259 LEU A C 1
ATOM 2100 O O . LEU A 1 259 ? 1.617 2.412 -18.958 1.00 95.06 259 LEU A O 1
ATOM 2104 N N . PHE A 1 260 ? 1.792 0.468 -20.027 1.00 96.69 260 PHE A N 1
ATOM 2105 C CA . PHE A 1 260 ? 2.964 0.017 -19.297 1.00 96.69 260 PHE A CA 1
ATOM 2106 C C . PHE A 1 260 ? 4.213 0.256 -20.132 1.00 96.69 260 PHE A C 1
ATOM 2108 O O . PHE A 1 260 ? 4.279 -0.194 -21.276 1.00 96.69 260 PHE A O 1
ATOM 2115 N N . TYR A 1 261 ? 5.200 0.928 -19.544 1.00 96.38 261 TYR A N 1
ATOM 2116 C CA . TYR A 1 261 ? 6.564 0.998 -20.061 1.00 96.38 261 TYR A CA 1
ATOM 2117 C C . TYR A 1 261 ? 7.407 -0.042 -19.327 1.00 96.38 261 TYR A C 1
ATOM 2119 O O . TYR A 1 261 ? 7.761 0.125 -18.160 1.00 96.38 261 TYR A O 1
ATOM 2127 N N . LEU A 1 262 ? 7.696 -1.142 -20.011 1.00 95.31 262 LEU A N 1
ATOM 2128 C CA . LEU A 1 262 ? 8.565 -2.211 -19.538 1.00 95.31 262 LEU A CA 1
ATOM 2129 C C . LEU A 1 262 ? 10.013 -1.753 -19.732 1.00 95.31 262 LEU A C 1
ATOM 2131 O O . LEU A 1 262 ? 10.519 -1.777 -20.853 1.00 95.31 262 LEU A O 1
ATOM 2135 N N . LEU A 1 263 ? 10.643 -1.271 -18.662 1.00 94.44 263 LEU A N 1
ATOM 2136 C CA . LEU A 1 263 ? 11.973 -0.664 -18.700 1.00 94.44 263 LEU A CA 1
ATOM 2137 C C . LEU A 1 263 ? 13.042 -1.684 -18.307 1.00 94.44 263 LEU A C 1
ATOM 2139 O O . LEU A 1 263 ? 13.069 -2.148 -17.166 1.00 94.44 263 LEU A O 1
ATOM 2143 N N . ALA A 1 264 ? 13.951 -1.995 -19.228 1.00 90.94 264 ALA A N 1
ATOM 2144 C CA . ALA A 1 264 ? 15.091 -2.863 -18.959 1.00 90.94 264 ALA A CA 1
ATOM 2145 C C . ALA A 1 264 ? 16.080 -2.184 -17.992 1.00 90.94 264 ALA A C 1
ATOM 2147 O O . ALA A 1 264 ? 16.837 -1.294 -18.383 1.00 90.94 264 ALA A O 1
ATOM 2148 N N . CYS A 1 265 ? 16.095 -2.621 -16.731 1.00 85.94 265 CYS A N 1
ATOM 2149 C CA . CYS A 1 265 ? 16.907 -2.033 -15.651 1.00 85.94 265 CYS A CA 1
ATOM 2150 C C . CYS A 1 265 ? 18.033 -2.953 -15.154 1.00 85.94 265 CYS A C 1
ATOM 2152 O O . CYS A 1 265 ? 18.856 -2.550 -14.326 1.00 85.94 265 CYS A O 1
ATOM 2154 N N . SER A 1 266 ? 18.048 -4.208 -15.598 1.00 77.25 266 SER A N 1
ATOM 2155 C CA . SER A 1 266 ? 18.991 -5.228 -15.138 1.00 77.25 266 SER A CA 1
ATOM 2156 C C . SER A 1 266 ? 19.315 -6.220 -16.247 1.00 77.25 266 SER A C 1
ATOM 2158 O O . SER A 1 266 ? 18.547 -6.358 -17.195 1.00 77.25 266 SER A O 1
ATOM 2160 N N . LYS A 1 267 ? 20.449 -6.910 -16.127 1.00 70.06 267 LYS A N 1
ATOM 2161 C CA . LYS A 1 267 ? 20.784 -8.069 -16.960 1.00 70.06 267 LYS A CA 1
ATOM 2162 C C . LYS A 1 267 ? 21.042 -9.253 -16.034 1.00 70.06 267 LYS A C 1
ATOM 2164 O O . LYS A 1 267 ? 21.706 -9.070 -15.008 1.00 70.06 267 LYS A O 1
ATOM 2169 N N . PHE A 1 268 ? 20.475 -10.409 -16.360 1.00 62.72 268 PHE A N 1
ATOM 2170 C CA . PHE A 1 268 ? 20.775 -11.647 -15.653 1.00 62.72 268 PHE A CA 1
ATOM 2171 C C . PHE A 1 268 ? 22.152 -12.158 -16.093 1.00 62.72 268 PHE A C 1
ATOM 2173 O O . PHE A 1 268 ? 22.497 -12.068 -17.272 1.00 62.72 268 PHE A O 1
ATOM 2180 N N . ASP A 1 269 ? 22.965 -12.616 -15.146 1.00 59.81 269 ASP A N 1
ATOM 2181 C CA . ASP A 1 269 ? 24.203 -13.337 -15.446 1.00 59.81 269 ASP A CA 1
ATOM 2182 C C . ASP A 1 269 ? 23.939 -14.841 -15.656 1.00 59.81 269 ASP A C 1
ATOM 2184 O O . ASP A 1 269 ? 22.800 -15.310 -15.597 1.00 59.81 269 ASP A O 1
ATOM 2188 N N . GLU A 1 270 ? 25.005 -15.604 -15.892 1.00 50.25 270 GLU A N 1
ATOM 2189 C CA . GLU A 1 270 ? 24.975 -17.063 -16.065 1.00 50.25 270 GLU A CA 1
ATOM 2190 C C . GLU A 1 270 ? 24.385 -17.832 -14.867 1.00 50.25 270 GLU A C 1
ATOM 2192 O O . GLU A 1 270 ? 23.930 -18.961 -15.025 1.00 50.25 270 GLU A O 1
ATOM 2197 N N . ASN A 1 271 ? 24.303 -17.200 -13.693 1.00 51.12 271 ASN A N 1
ATOM 2198 C CA . ASN A 1 271 ? 23.701 -17.753 -12.483 1.00 51.12 271 ASN A CA 1
ATOM 2199 C C . ASN A 1 271 ? 22.248 -17.273 -12.276 1.00 51.12 271 ASN A C 1
ATOM 2201 O O . ASN A 1 271 ? 21.699 -17.426 -11.183 1.00 51.12 271 ASN A O 1
ATOM 2205 N N . ASN A 1 272 ? 21.620 -16.672 -13.299 1.00 52.34 272 ASN A N 1
ATOM 2206 C CA . ASN A 1 272 ? 20.308 -16.013 -13.240 1.00 52.34 272 ASN A CA 1
ATOM 2207 C C . ASN A 1 272 ? 20.218 -14.952 -12.133 1.00 52.34 272 ASN A C 1
ATOM 2209 O O . ASN A 1 272 ? 19.181 -14.741 -11.495 1.00 52.34 272 ASN A O 1
ATOM 2213 N N . VAL A 1 273 ? 21.315 -14.231 -11.913 1.00 52.59 273 VAL A N 1
ATOM 2214 C CA . VAL A 1 273 ? 21.364 -13.123 -10.972 1.00 52.59 273 VAL A CA 1
ATOM 2215 C C . VAL A 1 273 ? 21.197 -11.794 -11.695 1.00 52.59 273 VAL A C 1
ATOM 2217 O O . VAL A 1 273 ? 21.988 -11.437 -12.562 1.00 52.59 273 VAL A O 1
ATOM 2220 N N . ALA A 1 274 ? 20.220 -10.989 -11.268 1.00 53.56 274 ALA A N 1
ATOM 2221 C CA . ALA A 1 274 ? 20.054 -9.626 -11.764 1.00 53.56 274 ALA A CA 1
ATOM 2222 C C . ALA A 1 274 ? 21.171 -8.696 -11.247 1.00 53.56 274 ALA A C 1
ATOM 2224 O O . ALA A 1 274 ? 21.180 -8.299 -10.073 1.00 53.56 274 ALA A O 1
ATOM 2225 N N . HIS A 1 275 ? 22.079 -8.290 -12.139 1.00 57.66 275 HIS A N 1
ATOM 2226 C CA . HIS A 1 275 ? 23.117 -7.297 -11.867 1.00 57.66 275 HIS A CA 1
ATOM 2227 C C . HIS A 1 275 ? 22.733 -5.925 -12.437 1.00 57.66 275 HIS A C 1
ATOM 2229 O O . HIS A 1 275 ? 22.484 -5.764 -13.633 1.00 57.66 275 HIS A O 1
ATOM 2235 N N . SER A 1 276 ? 22.717 -4.907 -11.575 1.00 62.84 276 SER A N 1
ATOM 2236 C CA . SER A 1 276 ? 22.572 -3.504 -11.972 1.00 62.84 276 SER A CA 1
ATOM 2237 C C . SER A 1 276 ? 23.482 -2.624 -11.115 1.00 62.84 276 SER A C 1
ATOM 2239 O O . SER A 1 276 ? 23.755 -2.952 -9.961 1.00 62.84 276 SER A O 1
ATOM 2241 N N . SER A 1 277 ? 23.995 -1.539 -11.692 1.00 72.12 277 SER A N 1
ATOM 2242 C CA . SER A 1 277 ? 24.841 -0.548 -11.019 1.00 72.12 277 SER A CA 1
ATOM 2243 C C . SER A 1 277 ? 24.115 0.796 -10.968 1.00 72.12 277 SER A C 1
ATOM 2245 O O . SER A 1 277 ? 23.202 1.037 -11.757 1.00 72.12 277 SER A O 1
ATOM 2247 N N . LYS A 1 278 ? 24.537 1.704 -10.077 1.00 79.88 278 LYS A N 1
ATOM 2248 C CA . LYS A 1 278 ? 23.988 3.073 -10.009 1.00 79.88 278 LYS A CA 1
ATOM 2249 C C . LYS A 1 278 ? 24.014 3.767 -11.382 1.00 79.88 278 LYS A C 1
ATOM 2251 O O . LYS A 1 278 ? 23.040 4.405 -11.764 1.00 79.88 278 LYS A O 1
ATOM 2256 N N . ILE A 1 279 ? 25.100 3.574 -12.136 1.00 82.56 279 ILE A N 1
ATOM 2257 C CA . ILE A 1 279 ? 25.283 4.106 -13.497 1.00 82.56 279 ILE A CA 1
ATOM 2258 C C . ILE A 1 279 ? 24.239 3.521 -14.454 1.00 82.56 279 ILE A C 1
ATOM 2260 O O . ILE A 1 279 ? 23.532 4.268 -15.116 1.00 82.56 279 ILE A O 1
ATOM 2264 N N . LYS A 1 280 ? 24.063 2.198 -14.455 1.00 84.81 280 LYS A N 1
ATOM 2265 C CA . LYS A 1 280 ? 23.089 1.513 -15.316 1.00 84.81 280 LYS A CA 1
ATOM 2266 C C . LYS A 1 280 ? 21.642 1.920 -15.023 1.00 84.81 280 LYS A C 1
ATOM 2268 O O . LYS A 1 280 ? 20.835 2.060 -15.936 1.00 84.81 280 LYS A O 1
ATOM 2273 N N . ILE A 1 281 ? 21.304 2.140 -13.752 1.00 88.12 281 ILE A N 1
ATOM 2274 C CA . ILE A 1 281 ? 19.978 2.649 -13.371 1.00 88.12 281 ILE A CA 1
ATOM 2275 C C . ILE A 1 281 ? 19.794 4.078 -13.889 1.00 88.12 281 ILE A C 1
ATOM 2277 O O . ILE A 1 281 ? 18.744 4.384 -14.449 1.00 88.12 281 ILE A O 1
ATOM 2281 N N . LYS A 1 282 ? 20.817 4.932 -13.759 1.00 90.62 282 LYS A N 1
ATOM 2282 C CA . LYS A 1 282 ? 20.807 6.291 -14.317 1.00 90.62 282 LYS A CA 1
ATOM 2283 C C . LYS A 1 282 ? 20.597 6.277 -15.835 1.00 90.62 282 LYS A C 1
ATOM 2285 O O . LYS A 1 282 ? 19.726 6.986 -16.325 1.00 90.62 282 LYS A O 1
ATOM 2290 N N . GLU A 1 283 ? 21.321 5.429 -16.563 1.00 90.88 283 GLU A N 1
ATOM 2291 C CA . GLU A 1 283 ? 21.158 5.242 -18.013 1.00 90.88 283 GLU A CA 1
ATOM 2292 C C . GLU A 1 283 ? 19.729 4.816 -18.381 1.00 90.88 283 GLU A C 1
ATOM 2294 O O . GLU A 1 283 ? 19.128 5.388 -19.290 1.00 90.88 283 GLU A O 1
ATOM 2299 N N . ALA A 1 284 ? 19.142 3.870 -17.639 1.00 92.31 284 ALA A N 1
ATOM 2300 C CA . ALA A 1 284 ? 17.761 3.444 -17.854 1.00 92.31 284 ALA A CA 1
ATOM 2301 C C . ALA A 1 284 ? 16.750 4.579 -17.610 1.00 92.31 284 ALA A C 1
ATOM 2303 O O . ALA A 1 284 ? 15.797 4.727 -18.374 1.00 92.31 284 ALA A O 1
ATOM 2304 N N . ILE A 1 285 ? 16.960 5.410 -16.582 1.00 94.56 285 ILE A N 1
ATOM 2305 C CA . ILE A 1 285 ? 16.107 6.577 -16.307 1.00 94.56 285 ILE A CA 1
ATOM 2306 C C . ILE A 1 285 ? 16.233 7.609 -17.434 1.00 94.56 285 ILE A C 1
ATOM 2308 O O . ILE A 1 285 ? 15.218 8.114 -17.902 1.00 94.56 285 ILE A O 1
ATOM 2312 N N . ILE A 1 286 ? 17.443 7.891 -17.922 1.00 94.44 286 ILE A N 1
ATOM 2313 C CA . ILE A 1 286 ? 17.653 8.811 -19.053 1.00 94.44 286 ILE A CA 1
ATOM 2314 C C . ILE A 1 286 ? 16.953 8.284 -20.314 1.00 94.44 286 ILE A C 1
ATOM 2316 O O . ILE A 1 286 ? 16.276 9.045 -21.009 1.00 94.44 286 ILE A O 1
ATOM 2320 N N . ALA A 1 287 ? 17.056 6.983 -20.599 1.00 93.56 287 ALA A N 1
ATOM 2321 C CA . ALA A 1 287 ? 16.346 6.359 -21.715 1.00 93.56 287 ALA A CA 1
ATOM 2322 C C . ALA A 1 287 ? 14.820 6.495 -21.569 1.00 93.56 287 ALA A C 1
ATOM 2324 O O . ALA A 1 287 ? 14.136 6.869 -22.522 1.00 93.56 287 ALA A O 1
ATOM 2325 N N . LEU A 1 288 ? 14.293 6.276 -20.359 1.00 95.19 288 LEU A N 1
ATOM 2326 C CA . LEU A 1 288 ? 12.883 6.482 -20.034 1.00 95.19 288 LEU A CA 1
ATOM 2327 C C . LEU A 1 288 ? 12.439 7.933 -20.246 1.00 95.19 288 LEU A C 1
ATOM 2329 O O . LEU A 1 288 ? 11.374 8.146 -20.819 1.00 95.19 288 LEU A O 1
ATOM 2333 N N . LEU A 1 289 ? 13.224 8.919 -19.807 1.00 94.94 289 LEU A N 1
ATOM 2334 C CA . LEU A 1 289 ? 12.889 10.338 -19.965 1.00 94.94 289 LEU A CA 1
ATOM 2335 C C . LEU A 1 289 ? 12.850 10.747 -21.436 1.00 94.94 289 LEU A C 1
ATOM 2337 O O . LEU A 1 289 ? 11.883 11.374 -21.863 1.00 94.94 289 LEU A O 1
ATOM 2341 N N . ASN A 1 290 ? 13.840 10.328 -22.227 1.00 94.12 290 ASN A N 1
ATOM 2342 C CA . ASN A 1 290 ? 13.838 10.552 -23.673 1.00 94.12 290 ASN A CA 1
ATOM 2343 C C . ASN A 1 290 ? 12.605 9.928 -24.333 1.00 94.12 290 ASN A C 1
ATOM 2345 O O . ASN A 1 290 ? 11.906 10.578 -25.108 1.00 94.12 290 ASN A O 1
ATOM 2349 N N . TYR A 1 291 ? 12.296 8.681 -23.976 1.00 93.31 291 TYR A N 1
ATOM 2350 C CA . TYR A 1 291 ? 11.144 7.978 -24.523 1.00 93.31 291 TYR A CA 1
ATOM 2351 C C . TYR A 1 291 ? 9.819 8.643 -24.140 1.00 93.31 291 TYR A C 1
ATOM 2353 O O . TYR A 1 291 ? 8.946 8.857 -24.981 1.00 93.31 291 TYR A O 1
ATOM 2361 N N . TYR A 1 292 ? 9.669 9.012 -22.870 1.00 93.69 292 TYR A N 1
ATOM 2362 C CA . TYR A 1 292 ? 8.487 9.693 -22.366 1.00 93.69 292 TYR A CA 1
ATOM 2363 C C . TYR A 1 292 ? 8.309 11.079 -23.003 1.00 93.69 292 TYR A C 1
ATOM 2365 O O . TYR A 1 292 ? 7.186 11.434 -23.354 1.00 93.69 292 TYR A O 1
ATOM 2373 N N . ASN A 1 293 ? 9.391 11.824 -23.243 1.00 92.94 293 ASN A N 1
ATOM 2374 C CA . ASN A 1 293 ? 9.331 13.103 -23.949 1.00 92.94 293 ASN A CA 1
ATOM 2375 C C . ASN A 1 293 ? 8.736 12.958 -25.362 1.00 92.94 293 ASN A C 1
ATOM 2377 O O . ASN A 1 293 ? 7.884 13.752 -25.763 1.00 92.94 293 ASN A O 1
ATOM 2381 N N . SER A 1 294 ? 9.146 11.914 -26.093 1.00 90.81 294 SER A N 1
ATOM 2382 C CA . SER A 1 294 ? 8.704 11.663 -27.471 1.00 90.81 294 SER A CA 1
ATOM 2383 C C . SER A 1 294 ? 7.321 11.011 -27.578 1.00 90.81 294 SER A C 1
ATOM 2385 O O . SER A 1 294 ? 6.569 11.329 -28.497 1.00 90.81 294 SER A O 1
ATOM 2387 N N . PHE A 1 295 ? 6.973 10.097 -26.666 1.00 88.31 295 PHE A N 1
ATOM 2388 C CA . PHE A 1 295 ? 5.802 9.216 -26.815 1.00 88.31 295 PHE A CA 1
ATOM 2389 C C . PHE A 1 295 ? 4.792 9.296 -25.664 1.00 88.31 295 PHE A C 1
ATOM 2391 O O . PHE A 1 295 ? 3.709 8.728 -25.762 1.00 88.31 295 PHE A O 1
ATOM 2398 N N . GLY A 1 296 ? 5.103 10.009 -24.579 1.00 81.31 296 GLY A N 1
ATOM 2399 C CA . GLY A 1 296 ? 4.291 10.029 -23.359 1.00 81.31 296 GLY A CA 1
ATOM 2400 C C . GLY A 1 296 ? 2.958 10.771 -23.462 1.00 81.31 296 GLY A C 1
ATOM 2401 O O . GLY A 1 296 ? 2.091 10.572 -22.615 1.00 81.31 296 GLY A O 1
ATOM 2402 N N . GLN A 1 297 ? 2.779 11.628 -24.476 1.00 84.31 297 GLN A N 1
ATOM 2403 C CA . GLN A 1 297 ? 1.529 12.365 -24.744 1.00 84.31 297 GLN A CA 1
ATOM 2404 C C . GLN A 1 297 ? 0.971 13.130 -23.523 1.00 84.31 297 GLN A C 1
ATOM 2406 O O . GLN A 1 297 ? -0.233 13.339 -23.401 1.00 84.31 297 GLN A O 1
ATOM 2411 N N . ARG A 1 298 ? 1.856 13.567 -22.612 1.00 82.56 298 ARG A N 1
ATOM 2412 C CA . ARG A 1 298 ? 1.537 14.239 -21.335 1.00 82.56 298 ARG A CA 1
ATOM 2413 C C . ARG A 1 298 ? 0.709 13.414 -20.340 1.00 82.56 298 ARG A C 1
ATOM 2415 O O . ARG A 1 298 ? 0.241 13.975 -19.345 1.00 82.56 298 ARG A O 1
ATOM 2422 N N . TYR A 1 299 ? 0.526 12.113 -20.564 1.00 90.69 299 TYR A N 1
ATOM 2423 C CA . TYR A 1 299 ? -0.077 11.240 -19.559 1.00 90.69 299 TYR A CA 1
ATOM 2424 C C . TYR A 1 299 ? 0.803 11.170 -18.315 1.00 90.69 299 TYR A C 1
ATOM 2426 O O . TYR A 1 299 ? 2.023 11.148 -18.420 1.00 90.69 299 TYR A O 1
ATOM 2434 N N . GLU A 1 300 ? 0.195 11.106 -17.127 1.00 93.31 300 GLU A N 1
ATOM 2435 C CA . GLU A 1 300 ? 0.979 10.992 -15.896 1.00 93.31 300 GLU A CA 1
ATOM 2436 C C . GLU A 1 300 ? 1.822 9.708 -15.911 1.00 93.31 300 GLU A C 1
ATOM 2438 O O . GLU A 1 300 ? 1.281 8.609 -16.068 1.00 93.31 300 GLU A O 1
ATOM 2443 N N . LEU A 1 301 ? 3.133 9.860 -15.724 1.00 95.75 301 LEU A N 1
ATOM 2444 C CA . LEU A 1 301 ? 4.100 8.772 -15.641 1.00 95.75 301 LEU A CA 1
ATOM 2445 C C . LEU A 1 301 ? 4.303 8.376 -14.177 1.00 95.75 301 LEU A C 1
ATOM 2447 O O . LEU A 1 301 ? 4.605 9.225 -13.344 1.00 95.75 301 LEU A O 1
ATOM 2451 N N . TYR A 1 302 ? 4.170 7.094 -13.858 1.00 96.50 302 TYR A N 1
ATOM 2452 C CA . TYR A 1 302 ? 4.400 6.538 -12.526 1.00 96.50 302 TYR A CA 1
ATOM 2453 C C . TYR A 1 302 ? 5.629 5.632 -12.555 1.00 96.50 302 TYR A C 1
ATOM 2455 O O . TYR A 1 302 ? 5.626 4.609 -13.240 1.00 96.50 302 TYR A O 1
ATOM 2463 N N . ILE A 1 303 ? 6.673 6.005 -11.816 1.00 96.31 303 ILE A N 1
ATOM 2464 C CA . ILE A 1 303 ? 7.962 5.301 -11.790 1.00 96.31 303 ILE A CA 1
ATOM 2465 C C . ILE A 1 303 ? 8.167 4.717 -10.390 1.00 96.31 303 ILE A C 1
ATOM 2467 O O . ILE A 1 303 ? 8.134 5.486 -9.433 1.00 96.31 303 ILE A O 1
ATOM 2471 N N . PRO A 1 304 ? 8.375 3.401 -10.216 1.00 95.25 304 PRO A N 1
ATOM 2472 C CA . PRO A 1 304 ? 8.715 2.853 -8.909 1.00 95.25 304 PRO A CA 1
ATOM 2473 C C . PRO A 1 304 ? 10.155 3.210 -8.534 1.00 95.25 304 PRO A C 1
ATOM 2475 O O . PRO A 1 304 ? 10.964 3.566 -9.390 1.00 95.25 304 PRO A O 1
ATOM 2478 N N . LEU A 1 305 ? 10.514 3.020 -7.266 1.00 92.88 305 LEU A N 1
ATOM 2479 C CA . LEU A 1 305 ? 11.926 2.967 -6.887 1.00 92.88 305 LEU A CA 1
ATOM 2480 C C . LEU A 1 305 ? 12.647 1.859 -7.677 1.00 92.88 305 LEU A C 1
ATOM 2482 O O . LEU A 1 305 ? 12.163 0.730 -7.787 1.00 92.88 305 LEU A O 1
ATOM 2486 N N . LEU A 1 306 ? 13.810 2.197 -8.232 1.00 89.38 306 LEU A N 1
ATOM 2487 C CA . LEU A 1 306 ? 14.647 1.318 -9.049 1.00 89.38 306 LEU A CA 1
ATOM 2488 C C . LEU A 1 306 ? 15.919 0.949 -8.284 1.00 89.38 306 LEU A C 1
ATOM 2490 O O . LEU A 1 306 ? 16.508 1.789 -7.609 1.00 89.38 306 LEU A O 1
ATOM 2494 N N . GLY A 1 307 ? 16.398 -0.287 -8.402 1.00 78.38 307 GLY A N 1
ATOM 2495 C CA . GLY A 1 307 ? 17.655 -0.667 -7.747 1.00 78.38 307 GLY A CA 1
ATOM 2496 C C . GLY A 1 307 ? 17.537 -1.084 -6.271 1.00 78.38 307 GLY A C 1
ATOM 2497 O O . GLY A 1 307 ? 18.568 -1.331 -5.642 1.00 78.38 307 GLY A O 1
ATOM 2498 N N . THR A 1 308 ? 16.321 -1.197 -5.724 1.00 75.75 308 THR A N 1
ATOM 2499 C CA . THR A 1 308 ? 16.061 -1.552 -4.315 1.00 75.75 308 THR A CA 1
ATOM 2500 C C . THR A 1 308 ? 15.751 -3.043 -4.120 1.00 75.75 308 THR A C 1
ATOM 2502 O O . THR A 1 308 ? 15.443 -3.756 -5.078 1.00 75.75 308 THR A O 1
ATOM 2505 N N . LYS A 1 309 ? 15.815 -3.504 -2.856 1.00 64.12 309 LYS A N 1
ATOM 2506 C CA . LYS A 1 309 ? 15.363 -4.807 -2.306 1.00 64.12 309 LYS A CA 1
ATOM 2507 C C . LYS A 1 309 ? 15.822 -6.070 -3.067 1.00 64.12 309 LYS A C 1
ATOM 2509 O O . LYS A 1 309 ? 16.630 -6.824 -2.537 1.00 64.12 309 LYS A O 1
ATOM 2514 N N . SER A 1 310 ? 15.314 -6.314 -4.277 1.00 52.78 310 SER A N 1
ATOM 2515 C CA . SER A 1 310 ? 15.550 -7.524 -5.087 1.00 52.78 310 SER A CA 1
ATOM 2516 C C . SER A 1 310 ? 16.607 -7.362 -6.185 1.00 52.78 310 SER A C 1
ATOM 2518 O O . SER A 1 310 ? 17.126 -8.359 -6.679 1.00 52.78 310 SER A O 1
ATOM 2520 N N . SER A 1 311 ? 16.955 -6.136 -6.581 1.00 52.09 311 SER A N 1
ATOM 2521 C CA . SER A 1 311 ? 18.077 -5.904 -7.501 1.00 52.09 311 SER A CA 1
ATOM 2522 C C . SER A 1 311 ? 19.386 -5.769 -6.723 1.00 52.09 311 SER A C 1
ATOM 2524 O O . SER A 1 311 ? 19.453 -5.008 -5.756 1.00 52.09 311 SER A O 1
ATOM 2526 N N . ARG A 1 312 ? 20.463 -6.432 -7.168 1.00 53.22 312 ARG A N 1
ATOM 2527 C CA . ARG A 1 312 ? 21.774 -6.399 -6.484 1.00 53.22 312 ARG A CA 1
ATOM 2528 C C . ARG A 1 312 ? 22.519 -5.052 -6.564 1.00 53.22 312 ARG A C 1
ATOM 2530 O O . ARG A 1 312 ? 23.678 -4.988 -6.171 1.00 53.22 312 ARG A O 1
ATOM 2537 N N . ALA A 1 313 ? 21.864 -3.971 -7.001 1.00 55.41 313 ALA A N 1
ATOM 2538 C CA . ALA A 1 313 ? 22.397 -2.607 -6.928 1.00 55.41 313 ALA A CA 1
ATOM 2539 C C . ALA A 1 313 ? 22.548 -2.095 -5.479 1.00 55.41 313 ALA A C 1
ATOM 2541 O O . ALA A 1 313 ? 23.245 -1.108 -5.261 1.00 55.41 313 ALA A O 1
ATOM 2542 N N . LYS A 1 314 ? 21.921 -2.776 -4.500 1.00 65.12 314 LYS A N 1
ATOM 2543 C CA . LYS A 1 314 ? 21.999 -2.488 -3.053 1.00 65.12 314 LYS A CA 1
ATOM 2544 C C . LYS A 1 314 ? 21.669 -1.031 -2.694 1.00 65.12 314 LYS A C 1
ATOM 2546 O O . LYS A 1 314 ? 22.175 -0.514 -1.701 1.00 65.12 314 LYS A O 1
ATOM 2551 N N . LEU A 1 315 ? 20.823 -0.362 -3.480 1.00 77.56 315 LEU A N 1
ATOM 2552 C CA . LEU A 1 315 ? 20.367 0.977 -3.125 1.00 77.56 315 LEU A CA 1
ATOM 2553 C C . LEU A 1 315 ? 19.347 0.875 -1.988 1.00 77.56 315 LEU A C 1
ATOM 2555 O O . LEU A 1 315 ? 18.424 0.056 -2.041 1.00 77.56 315 LEU A O 1
ATOM 2559 N N . SER A 1 316 ? 19.504 1.732 -0.978 1.00 86.75 316 SER A N 1
ATOM 2560 C CA . SER A 1 316 ? 18.417 2.019 -0.045 1.00 86.75 316 SER A CA 1
ATOM 2561 C C . SER A 1 316 ? 17.262 2.692 -0.789 1.00 86.75 316 SER A C 1
ATOM 2563 O O . SER A 1 316 ? 17.443 3.236 -1.886 1.00 86.75 316 SER A O 1
ATOM 2565 N N . ASN A 1 317 ? 16.070 2.683 -0.191 1.00 89.38 317 ASN A N 1
ATOM 2566 C CA . ASN A 1 317 ? 14.917 3.375 -0.760 1.00 89.38 317 ASN A CA 1
ATOM 2567 C C . ASN A 1 317 ? 15.218 4.872 -0.983 1.00 89.38 317 ASN A C 1
ATOM 2569 O O . ASN A 1 317 ? 14.955 5.392 -2.067 1.00 89.38 317 ASN A O 1
ATOM 2573 N N . ALA A 1 318 ? 15.884 5.521 -0.021 1.00 90.06 318 ALA A N 1
ATOM 2574 C CA . ALA A 1 318 ? 16.337 6.908 -0.133 1.00 90.06 318 ALA A CA 1
ATOM 2575 C C . ALA A 1 318 ? 17.353 7.121 -1.270 1.00 90.06 318 ALA A C 1
ATOM 2577 O O . ALA A 1 318 ? 17.189 8.031 -2.076 1.00 90.06 318 ALA A O 1
ATOM 2578 N N . ALA A 1 319 ? 18.367 6.256 -1.401 1.00 89.44 319 ALA A N 1
ATOM 2579 C CA . ALA A 1 319 ? 19.376 6.385 -2.456 1.00 89.44 319 ALA A CA 1
ATOM 2580 C C . ALA A 1 319 ? 18.799 6.150 -3.863 1.00 89.44 319 ALA A C 1
ATOM 2582 O O . ALA A 1 319 ? 19.233 6.773 -4.830 1.00 89.44 319 ALA A O 1
ATOM 2583 N N . SER A 1 320 ? 17.822 5.249 -3.984 1.00 92.31 320 SER A N 1
ATOM 2584 C CA . SER A 1 320 ? 17.070 5.038 -5.223 1.00 92.31 320 SER A CA 1
ATOM 2585 C C . SER A 1 320 ? 16.244 6.268 -5.590 1.00 92.31 320 SER A C 1
ATOM 2587 O O . SER A 1 320 ? 16.297 6.733 -6.729 1.00 92.31 320 SER A O 1
ATOM 2589 N N . PHE A 1 321 ? 15.524 6.822 -4.613 1.00 94.38 321 PHE A N 1
ATOM 2590 C CA . PHE A 1 321 ? 14.730 8.027 -4.799 1.00 94.38 321 PHE A CA 1
ATOM 2591 C C . PHE A 1 321 ? 15.598 9.212 -5.229 1.00 94.38 321 PHE A C 1
ATOM 2593 O O . PHE A 1 321 ? 15.293 9.859 -6.228 1.00 94.38 321 PHE A O 1
ATOM 2600 N N . ASP A 1 322 ? 16.699 9.458 -4.516 1.00 93.19 322 ASP A N 1
ATOM 2601 C CA . ASP A 1 322 ? 17.648 10.530 -4.816 1.00 93.19 322 ASP A CA 1
ATOM 2602 C C . ASP A 1 322 ? 18.257 10.379 -6.214 1.00 93.19 322 ASP A C 1
ATOM 2604 O O . ASP A 1 322 ? 18.327 11.342 -6.976 1.00 93.19 322 ASP A O 1
ATOM 2608 N N . LEU A 1 323 ? 18.617 9.155 -6.615 1.00 93.44 323 LEU A N 1
ATOM 2609 C CA . LEU A 1 323 ? 19.117 8.882 -7.961 1.00 93.44 323 LEU A CA 1
ATOM 2610 C C . LEU A 1 323 ? 18.083 9.217 -9.041 1.00 93.44 323 LEU A C 1
ATOM 2612 O O . LEU A 1 323 ? 18.429 9.838 -10.046 1.00 93.44 323 LEU A O 1
ATOM 2616 N N . ILE A 1 324 ? 16.825 8.810 -8.852 1.00 95.38 324 ILE A N 1
ATOM 2617 C CA . ILE A 1 324 ? 15.742 9.129 -9.790 1.00 95.38 324 ILE A CA 1
ATOM 2618 C C . ILE A 1 324 ? 15.543 10.643 -9.851 1.00 95.38 324 ILE A C 1
ATOM 2620 O O . ILE A 1 324 ? 15.545 11.216 -10.939 1.00 95.38 324 ILE A O 1
ATOM 2624 N N . LEU A 1 325 ? 15.423 11.299 -8.696 1.00 95.12 325 LEU A N 1
ATOM 2625 C CA . LEU A 1 325 ? 15.159 12.729 -8.609 1.00 95.12 325 LEU A CA 1
ATOM 2626 C C . LEU A 1 325 ? 16.290 13.569 -9.216 1.00 95.12 325 LEU A C 1
ATOM 2628 O O . LEU A 1 325 ? 16.015 14.457 -10.021 1.00 95.12 325 LEU A O 1
ATOM 2632 N N . SER A 1 326 ? 17.545 13.288 -8.860 1.00 94.38 326 SER A N 1
ATOM 2633 C CA . SER A 1 326 ? 18.720 13.977 -9.409 1.00 94.38 326 SER A CA 1
ATOM 2634 C C . SER A 1 326 ? 18.828 13.786 -10.918 1.00 94.38 326 SER A C 1
ATOM 2636 O O . SER A 1 326 ? 18.988 14.765 -11.638 1.00 94.38 326 SER A O 1
ATOM 2638 N N . THR A 1 327 ? 18.621 12.565 -11.421 1.00 95.50 327 THR A N 1
ATOM 2639 C CA . THR A 1 327 ? 18.638 12.297 -12.868 1.00 95.50 327 THR A CA 1
ATOM 2640 C C . THR A 1 327 ? 17.543 13.074 -13.598 1.00 95.50 327 THR A C 1
ATOM 2642 O O . THR A 1 327 ? 17.793 13.610 -14.676 1.00 95.50 327 THR A O 1
ATOM 2645 N N . ILE A 1 328 ? 16.341 13.178 -13.019 1.00 94.88 328 ILE A N 1
ATOM 2646 C CA . ILE A 1 328 ? 15.262 13.987 -13.594 1.00 94.88 328 ILE A CA 1
ATOM 2647 C C . ILE A 1 328 ? 15.634 15.475 -13.603 1.00 94.88 328 ILE A C 1
ATOM 2649 O O . ILE A 1 328 ? 15.433 16.129 -14.622 1.00 94.88 328 ILE A O 1
ATOM 2653 N N . LYS A 1 329 ? 16.187 16.007 -12.504 1.00 92.88 329 LYS A N 1
ATOM 2654 C CA . LYS A 1 329 ? 16.618 17.414 -12.412 1.00 92.88 329 LYS A CA 1
ATOM 2655 C C . LYS A 1 329 ? 17.717 17.744 -13.428 1.00 92.88 329 LYS A C 1
ATOM 2657 O O . LYS A 1 329 ? 17.620 18.743 -14.124 1.00 92.88 329 LYS A O 1
ATOM 2662 N N . GLU A 1 330 ? 18.718 16.876 -13.570 1.00 94.62 330 GLU A N 1
ATOM 2663 C CA . GLU A 1 330 ? 19.795 17.026 -14.561 1.00 94.62 330 GLU A CA 1
ATOM 2664 C C . GLU A 1 330 ? 19.291 16.993 -16.016 1.00 94.62 330 GLU A C 1
ATOM 2666 O O . GLU A 1 330 ? 19.976 17.468 -16.917 1.00 94.62 330 GLU A O 1
ATOM 2671 N N . ASN A 1 331 ? 18.104 16.428 -16.256 1.00 93.69 331 ASN A N 1
ATOM 2672 C CA . ASN A 1 331 ? 17.503 16.271 -17.580 1.00 93.69 331 ASN A CA 1
ATOM 2673 C C . ASN A 1 331 ? 16.137 16.974 -17.667 1.00 93.69 331 ASN A C 1
ATOM 2675 O O . ASN A 1 331 ? 15.243 16.514 -18.380 1.00 93.69 331 ASN A O 1
ATOM 2679 N N . GLU A 1 332 ? 15.958 18.085 -16.945 1.00 88.56 332 GLU A N 1
ATOM 2680 C CA . GLU A 1 332 ? 14.671 18.787 -16.844 1.00 88.56 332 GLU A CA 1
ATOM 2681 C C . GLU A 1 332 ? 14.102 19.220 -18.203 1.00 88.56 332 GLU A C 1
ATOM 2683 O O . GLU A 1 332 ? 12.886 19.237 -18.388 1.00 88.56 332 GLU A O 1
ATOM 2688 N N . ILE A 1 333 ? 14.971 19.480 -19.185 1.00 88.88 333 ILE A N 1
ATOM 2689 C CA . ILE A 1 333 ? 14.597 19.829 -20.563 1.00 88.88 333 ILE A CA 1
ATOM 2690 C C . ILE A 1 333 ? 13.810 18.719 -21.278 1.00 88.88 333 ILE A C 1
ATOM 2692 O O . ILE A 1 333 ? 13.112 18.992 -22.251 1.00 88.88 333 ILE A O 1
ATOM 2696 N N . LEU A 1 334 ? 13.910 17.471 -20.805 1.00 89.25 334 LEU A N 1
ATOM 2697 C CA . LEU A 1 334 ? 13.174 16.322 -21.337 1.00 89.25 334 LEU A CA 1
ATOM 2698 C C . LEU A 1 334 ? 11.803 16.145 -20.666 1.00 89.25 334 LEU A C 1
ATOM 2700 O O . LEU A 1 334 ? 11.039 15.256 -21.043 1.00 89.25 334 LEU A O 1
ATOM 2704 N N . LEU A 1 335 ? 11.475 16.949 -19.650 1.00 86.12 335 LEU A N 1
ATOM 2705 C CA . LEU A 1 335 ? 10.200 16.838 -18.952 1.00 86.12 335 LEU A CA 1
ATOM 2706 C C . LEU A 1 335 ? 9.049 17.332 -19.829 1.00 86.12 335 LEU A C 1
ATOM 2708 O O . LEU A 1 335 ? 8.975 18.499 -20.208 1.00 86.12 335 LEU A O 1
ATOM 2712 N N . ASN A 1 336 ? 8.093 16.437 -20.076 1.00 83.25 336 ASN A N 1
ATOM 2713 C CA . ASN A 1 336 ? 6.871 16.733 -20.819 1.00 83.25 336 ASN A CA 1
ATOM 2714 C C . ASN A 1 336 ? 5.649 16.124 -20.115 1.00 83.25 336 ASN A C 1
ATOM 2716 O O . ASN A 1 336 ? 5.153 15.054 -20.466 1.00 83.25 336 ASN A O 1
ATOM 2720 N N . GLY A 1 337 ? 5.177 16.789 -19.061 1.00 87.81 337 GLY A N 1
ATOM 2721 C CA . GLY A 1 337 ? 4.026 16.394 -18.250 1.00 87.81 337 GLY A CA 1
ATOM 2722 C C . GLY A 1 337 ? 4.377 16.126 -16.787 1.00 87.81 337 GLY A C 1
ATOM 2723 O O . GLY A 1 337 ? 5.232 16.783 -16.196 1.00 87.81 337 GLY A O 1
ATOM 2724 N N . THR A 1 338 ? 3.656 15.190 -16.170 1.00 93.25 338 THR A N 1
ATOM 2725 C CA . THR A 1 338 ? 3.790 14.897 -14.738 1.00 93.25 338 THR A CA 1
ATOM 2726 C C . THR A 1 338 ? 4.464 13.551 -14.516 1.00 93.25 338 THR A C 1
ATOM 2728 O O . THR A 1 338 ? 3.954 12.529 -14.969 1.00 93.25 338 THR A O 1
ATOM 2731 N N . ILE A 1 339 ? 5.560 13.552 -13.758 1.00 95.56 339 ILE A N 1
ATOM 2732 C CA . ILE A 1 339 ? 6.227 12.344 -13.271 1.00 95.56 339 ILE A CA 1
ATOM 2733 C C . ILE A 1 339 ? 5.902 12.162 -11.787 1.00 95.56 339 ILE A C 1
ATOM 2735 O O . ILE A 1 339 ? 6.024 13.087 -10.988 1.00 95.56 339 ILE A O 1
ATOM 2739 N N . ASN A 1 340 ? 5.479 10.961 -11.415 1.00 96.00 340 ASN A N 1
ATOM 2740 C CA . ASN A 1 340 ? 5.173 10.552 -10.053 1.00 96.00 340 ASN A CA 1
ATOM 2741 C C . ASN A 1 340 ? 6.122 9.416 -9.656 1.00 96.00 340 ASN A C 1
ATOM 2743 O O . ASN A 1 340 ? 6.008 8.299 -10.165 1.00 96.00 340 ASN A O 1
ATOM 2747 N N . ILE A 1 341 ? 7.045 9.685 -8.738 1.00 96.56 341 ILE A N 1
ATOM 2748 C CA . ILE A 1 341 ? 7.913 8.667 -8.146 1.00 96.56 341 ILE A CA 1
ATOM 2749 C C . ILE A 1 341 ? 7.099 7.921 -7.083 1.00 96.56 341 ILE A C 1
ATOM 2751 O O . ILE A 1 341 ? 6.692 8.500 -6.077 1.00 96.56 341 ILE A O 1
ATOM 2755 N N . VAL A 1 342 ? 6.816 6.643 -7.319 1.00 94.94 342 VAL A N 1
ATOM 2756 C CA . VAL A 1 342 ? 5.995 5.800 -6.448 1.00 94.94 342 VAL A CA 1
ATOM 2757 C C . VAL A 1 342 ? 6.880 5.126 -5.408 1.00 94.94 342 VAL A C 1
ATOM 2759 O O . VAL A 1 342 ? 7.689 4.248 -5.720 1.00 94.94 342 VAL A O 1
ATOM 2762 N N . ILE A 1 343 ? 6.685 5.520 -4.156 1.00 92.44 343 ILE A N 1
ATOM 2763 C CA . ILE A 1 343 ? 7.265 4.883 -2.979 1.00 92.44 343 ILE A CA 1
ATOM 2764 C C . ILE A 1 343 ? 6.244 3.880 -2.461 1.00 92.44 343 ILE A C 1
ATOM 2766 O O . ILE A 1 343 ? 5.067 4.211 -2.308 1.00 92.44 343 ILE A O 1
ATOM 2770 N N . TYR A 1 344 ? 6.680 2.653 -2.177 1.00 88.44 344 TYR A N 1
ATOM 2771 C CA . TYR A 1 344 ? 5.756 1.653 -1.665 1.00 88.44 344 TYR A CA 1
ATOM 2772 C C . TYR A 1 344 ? 5.152 2.122 -0.343 1.00 88.44 344 TYR A C 1
ATOM 2774 O O . TYR A 1 344 ? 5.873 2.495 0.575 1.00 88.44 344 TYR A O 1
ATOM 2782 N N . ILE A 1 345 ? 3.827 2.083 -0.225 1.00 82.00 345 ILE A N 1
ATOM 2783 C CA . ILE A 1 345 ? 3.115 2.683 0.913 1.00 82.00 345 ILE A CA 1
ATOM 2784 C C . ILE A 1 345 ? 3.531 2.137 2.291 1.00 82.00 345 ILE A C 1
ATOM 2786 O O . ILE A 1 345 ? 3.381 2.819 3.300 1.00 82.00 345 ILE A O 1
ATOM 2790 N N . LYS A 1 346 ? 4.077 0.914 2.348 1.00 82.06 346 LYS A N 1
ATOM 2791 C CA . LYS A 1 346 ? 4.618 0.330 3.589 1.00 82.06 346 LYS A CA 1
ATOM 2792 C C . LYS A 1 346 ? 5.988 0.891 3.981 1.00 82.06 346 LYS A C 1
ATOM 2794 O O . LYS A 1 346 ? 6.363 0.762 5.137 1.00 82.06 346 LYS A O 1
ATOM 2799 N N . ASP A 1 347 ? 6.688 1.527 3.049 1.00 83.69 347 ASP A N 1
ATOM 2800 C CA . ASP A 1 347 ? 7.982 2.178 3.258 1.00 83.69 347 ASP A CA 1
ATOM 2801 C C . ASP A 1 347 ? 7.800 3.677 3.611 1.00 83.69 347 ASP A C 1
ATOM 2803 O O . ASP A 1 347 ? 8.768 4.432 3.631 1.00 83.69 347 ASP A O 1
ATOM 2807 N N . LYS A 1 348 ? 6.560 4.130 3.891 1.00 83.19 348 LYS A N 1
ATOM 2808 C CA . LYS A 1 348 ? 6.246 5.533 4.217 1.00 83.19 348 LYS A CA 1
ATOM 2809 C C . LYS A 1 348 ? 7.073 6.053 5.393 1.00 83.19 348 LYS A C 1
ATOM 2811 O O . LYS A 1 348 ? 7.776 7.043 5.238 1.00 83.19 348 LYS A O 1
ATOM 2816 N N . GLU A 1 349 ? 7.028 5.347 6.520 1.00 78.31 349 GLU A N 1
ATOM 2817 C CA . GLU A 1 349 ? 7.713 5.735 7.761 1.00 78.31 349 GLU A CA 1
ATOM 2818 C C . GLU A 1 349 ? 9.242 5.791 7.593 1.00 78.31 349 GLU A C 1
ATOM 2820 O O . GLU A 1 349 ? 9.887 6.686 8.127 1.00 78.31 349 GLU A O 1
ATOM 2825 N N . GLU A 1 350 ? 9.824 4.880 6.801 1.00 82.69 350 GLU A N 1
ATOM 2826 C CA . GLU A 1 350 ? 11.256 4.914 6.461 1.00 82.69 350 GLU A CA 1
ATOM 2827 C C . GLU A 1 350 ? 11.605 6.178 5.658 1.00 82.69 350 GLU A C 1
ATOM 2829 O O . GLU A 1 350 ? 12.627 6.819 5.897 1.00 82.69 350 GLU A O 1
ATOM 2834 N N . MET A 1 351 ? 10.748 6.537 4.702 1.00 86.31 351 MET A N 1
ATOM 2835 C CA . MET A 1 351 ? 11.011 7.604 3.739 1.00 86.31 351 MET A CA 1
ATOM 2836 C C . MET A 1 351 ? 10.657 9.007 4.241 1.00 86.31 351 MET A C 1
ATOM 2838 O O . MET A 1 351 ? 11.228 9.970 3.737 1.00 86.31 351 MET A O 1
ATOM 2842 N N . GLU A 1 352 ? 9.752 9.151 5.213 1.00 82.25 352 GLU A N 1
ATOM 2843 C CA . GLU A 1 352 ? 9.318 10.455 5.747 1.00 82.25 352 GLU A CA 1
ATOM 2844 C C . GLU A 1 352 ? 10.499 11.301 6.248 1.00 82.25 352 GLU A C 1
ATOM 2846 O O . GLU A 1 352 ? 10.603 12.473 5.897 1.00 82.25 352 GLU A O 1
ATOM 2851 N N . ASN A 1 353 ? 11.444 10.705 6.982 1.00 76.19 353 ASN A N 1
ATOM 2852 C CA . ASN A 1 353 ? 12.613 11.429 7.497 1.00 76.19 353 ASN A CA 1
ATOM 2853 C C . ASN A 1 353 ? 13.503 11.992 6.382 1.00 76.19 353 ASN A C 1
ATOM 2855 O O . ASN A 1 353 ? 14.017 13.099 6.500 1.00 76.19 353 ASN A O 1
ATOM 2859 N N . PHE A 1 354 ? 13.688 11.226 5.306 1.00 83.88 354 PHE A N 1
ATOM 2860 C CA . PHE A 1 354 ? 14.487 11.652 4.162 1.00 83.88 354 PHE A CA 1
ATOM 2861 C C . PHE A 1 354 ? 13.773 12.743 3.354 1.00 83.88 354 PHE A C 1
ATOM 2863 O O . PHE A 1 354 ? 14.390 13.729 2.968 1.00 83.88 354 PHE A O 1
ATOM 2870 N N . LEU A 1 355 ? 12.469 12.586 3.120 1.00 84.94 355 LEU A N 1
ATOM 2871 C CA . LEU A 1 355 ? 11.690 13.512 2.296 1.00 84.94 355 LEU A CA 1
ATOM 2872 C C . LEU A 1 355 ? 11.409 14.844 2.995 1.00 84.94 355 LEU A C 1
ATOM 2874 O O . LEU A 1 355 ? 11.336 15.856 2.315 1.00 84.94 355 LEU A O 1
ATOM 2878 N N . ASN A 1 356 ? 11.309 14.863 4.327 1.00 76.00 356 ASN A N 1
ATOM 2879 C CA . ASN A 1 356 ? 11.191 16.103 5.104 1.00 76.00 356 ASN A CA 1
ATOM 2880 C C . ASN A 1 356 ? 12.468 16.965 5.071 1.00 76.00 356 ASN A C 1
ATOM 2882 O O . ASN A 1 356 ? 12.432 18.114 5.502 1.00 76.00 356 ASN A O 1
ATOM 2886 N N . ALA A 1 357 ? 13.593 16.406 4.614 1.00 73.69 357 ALA A N 1
ATOM 2887 C CA . ALA A 1 357 ? 14.869 17.108 4.484 1.00 73.69 357 ALA A CA 1
ATOM 2888 C C . ALA A 1 357 ? 15.140 17.643 3.060 1.00 73.69 357 ALA A C 1
ATOM 2890 O O . ALA A 1 357 ? 16.163 18.300 2.860 1.00 73.69 357 ALA A O 1
ATOM 2891 N N . LEU A 1 358 ? 14.269 17.336 2.087 1.00 68.56 358 LEU A N 1
ATOM 2892 C CA . LEU A 1 358 ? 14.299 17.862 0.713 1.00 68.56 358 LEU A CA 1
ATOM 2893 C C . LEU A 1 358 ? 13.542 19.185 0.616 1.00 68.56 358 LEU A C 1
ATOM 2895 O O . LEU A 1 358 ? 13.977 20.016 -0.214 1.00 68.56 358 LEU A O 1
#

Sequence (358 aa):
MSKFCFANYIKIIKNHGRNKKIANEKIIGDLMTDVCYACKTVNKSGDEYYNSKELASKLINRKEDLPKAFKETLLNNSLKTINNGLIEYNFYKQYINPNEISHLVTSLKDLYVNDSEIANDAKDRLCNLKCTSFEMISYLLMECGKINNKLMSEKNTIFAFGHNKVNYVYDDIINLSFAVKRNIKEKIVVIPVDADFNMRVSNFGDDKFFVTENSIHGKWLQALHEKGITESEIVNRIKYKNRQNNIGSIGEFKYSKTLFYLLACSKFDENNVAHSSKIKIKEAIIALLNYYNSFGQRYELYIPLLGTKSSRAKLSNAASFDLILSTIKENEILLNGTINIVIYIKDKEEMENFLNAL

=== Feature glossary ===
Key to the feature types in this record:

— What the protein is —

Primary structure: the covalent order of the twenty standard amino acids along the backbone. Two proteins with the same sequence will (almost always) fold to the same structure; two with 30% identity often share a fold but not the details.

Database cross-references. InterPro integrates a dozen domain/family signature databases into unified entries with residue-range hits. GO terms attach function/process/location labels with evidence codes. CATH codes position the fold in a four-level structural taxonomy. Organism is the NCBI-taxonomy species name.

— Where its atoms are —

The mmCIF block holds the 3D Cartesian c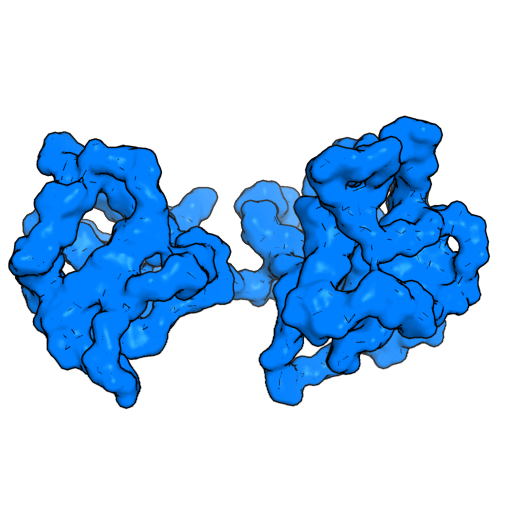oordinates of each backbone atom (N, Cα, C, O) in ångströms. mmCIF is the PDB's canonical archive format — a tagged-loop text representation of the atomic model.

Six rendered views show the 3D structure from the faces of a cube — i.e. along ±x, ±y, ±z. Rendering representation is drawn randomly per protein from cartoon (secondary-structure ribbons), sticks (backbone bonds), or molecular surface; coloring is either N→C rainbow (blue at the N-terminus through red at the C-terminus) or one color per chain.

— Local backbone conformation —

DSSP 8-state secondary structure assigns each residue one of H (α-helix), G (3₁₀-helix), I (π-helix), E (extended β-strand), B (isolated β-bridge), T (hydrogen-bonded turn), S (bend), or '-' (coil). The assignment is computed from backbone hydrogen-bond geometry via the Kabsch–Sander algorithm.

P-SEA three-state annotation labels each residue as helix, strand, or coil based purely on the geometry of the Cα trace. It serves as a fallback when the full backbone (and thus DSSP) is unavailable.

The φ/ψ torsion pair specifies the backbone conformation at each residue. φ rotates about the N–Cα bond, ψ about the Cα–C bond. Steric clashes forbid most of the (φ, ψ) plane — the allowed regions (α-helix basin, β-sheet basin, left-handed helix) are the Ramachandran-allowed regions.

— Global shape and packing —

The geometric summary reports three shape descriptors. Rg (radius of gyration) measures how spread out the Cα atoms are about their centre of mass; compact globular proteins have small Rg, elongated or unfolded ones large. Cα contacts (<8 Å, |i−j|>4) count long-range residue pairs in spatial proximity — high for tightly packed folds, near zero for rods or random coil. The bounding-box extents give the protein's footprint along x, y, z in Å.

Accessible surface area quantif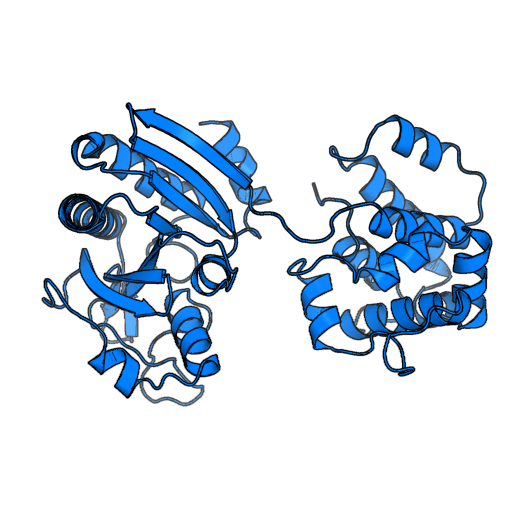ies burial. A residue with SASA near zero is packed into the hydrophobic core; one with SASA >100 Å² sits on the surface. Computed here via the Shrake–Rupley numerical algorithm with a 1.4 Å probe.

Plot images: a contact map (which residues are close in 3D, as an N×N binary image), a Ramachandran scatter (backbone torsion angles, revealing secondary-structure composition at a glance), and — for AlphaFold structures — a PAE heatmap (pairwise prediction confidence).

— Structural neighborhood —

The Foldseek 3Di string encodes local tertiary geometry as a 20-letter alphabet — one character per residue — derived from the relative positions of nearby Cα atoms. Unlike the amino-acid sequence, 3Di is a direct function of the 3D structure, so two proteins with the same fold have similar 3Di strings even at low sequence identity.

Nearest PDB neighbors are the top structural matches found by Foldseek when searching this structure against the entire Protein Data Bank. Each hit reports a TM-score (0 to 1; >0.5 almost always implies the same fold) and an E-value. These are *structural* homologs — they may share no detectable sequence similarity.

— Confidence and disorder —

For AlphaFold models, the B-factor field carries pLDDT — the model's own estimate of local accuracy on a 0–100 scale. Regions with pLDDT<50 should be treated as essentially unmodeled; they often correspond to intrinsically disordered segments.

B-factor (Debye–Waller factor) reflects atomic displacement in the crystal lattice. It is an experimental observable (units Å²), not a prediction; low values mean the atom is pinned down, high values mean it moves or is heterogeneous across the crystal.

Predicted aligned error is AlphaFold's pairwise confidence. Unlike pLDDT (per-residue), PAE is per-residue-pair and captures whether two parts of the structure are correctly placed relative to each other. Units are ångströms of expected positional error.